Protein AF-G8M350-F1 (afdb_monomer)

Organism: Acetivibrio clariflavus (strain DSM 19732 / NBRC 101661 / EBR45) (NCBI:txid720554)

Foldseek 3Di:
DLQVLLVVLCVQLVVQCVVVVHCPDPSNVVSNVSSVVSVVVVVCPPVNDDDDCVVSVVVSVVSVVVSVVVVVVVVVVVVPPPVPPDPPPPPDPPPDDPPVVLVVLVVVLVVLVVLLVVLLVVVVVVVDDPVVSVVCVVVLHCSRQVDPVSSVCCVPRNVVSVVVVVVVVVVVVVVVVVD

Solvent-accessible surface area (backbone atoms only — not comparable to full-atom values): 10140 Å² total; per-residue (Å²): 106,48,51,59,53,13,52,54,28,39,53,52,10,50,50,38,20,64,78,62,77,35,70,86,35,71,57,16,48,55,24,41,54,50,14,50,51,26,44,54,58,59,68,36,66,92,76,53,73,89,73,71,70,62,63,60,51,54,51,51,54,54,49,51,53,50,53,52,53,52,50,53,50,51,55,49,56,71,71,55,71,72,77,73,90,62,89,64,81,80,66,78,82,73,81,79,71,59,62,69,60,52,51,51,53,51,50,53,45,50,54,56,49,50,58,39,49,56,35,47,52,61,48,54,74,69,72,60,52,72,67,57,54,49,50,40,55,75,69,48,29,52,80,46,44,72,35,70,67,52,31,51,47,38,66,72,49,42,51,55,50,53,66,56,47,53,62,51,52,50,51,54,56,54,57,62,70,78,112

pLDDT: mean 79.24, std 14.29, range [39.0, 92.06]

Structure (mmCIF, N/CA/C/O backbone):
data_AF-G8M350-F1
#
_entry.id   AF-G8M350-F1
#
loop_
_atom_site.group_PDB
_atom_site.id
_atom_site.type_symbol
_atom_site.label_atom_id
_atom_site.label_alt_id
_atom_site.label_comp_id
_atom_site.label_asym_id
_atom_site.label_entity_id
_atom_site.label_seq_id
_atom_site.pdbx_PDB_ins_code
_atom_site.Cartn_x
_atom_site.Cartn_y
_atom_site.Cartn_z
_atom_site.occupancy
_atom_site.B_iso_or_equiv
_atom_site.auth_seq_id
_atom_site.auth_comp_id
_atom_site.auth_asym_id
_atom_site.auth_atom_id
_atom_site.pdbx_PDB_model_num
ATOM 1 N N . MET A 1 1 ? 8.544 -24.366 6.749 1.00 80.00 1 MET A N 1
ATOM 2 C CA . MET A 1 1 ? 8.521 -23.003 7.331 1.00 80.00 1 MET A CA 1
ATOM 3 C C . MET A 1 1 ? 7.284 -22.213 6.933 1.00 80.00 1 MET A C 1
ATOM 5 O O . MET A 1 1 ? 6.565 -21.822 7.838 1.00 80.00 1 MET A O 1
ATOM 9 N N . ALA A 1 2 ? 6.977 -22.045 5.640 1.00 82.94 2 ALA A N 1
ATOM 10 C CA . ALA A 1 2 ? 5.771 -21.333 5.180 1.00 82.94 2 ALA A CA 1
ATOM 11 C C . ALA A 1 2 ? 4.473 -21.790 5.873 1.00 82.94 2 ALA A C 1
ATOM 13 O O . ALA A 1 2 ? 3.773 -20.975 6.461 1.00 82.94 2 ALA A O 1
ATOM 14 N N . LEU A 1 3 ? 4.215 -23.103 5.897 1.00 86.88 3 LEU A N 1
ATOM 15 C CA . LEU A 1 3 ? 3.053 -23.697 6.575 1.00 86.88 3 LEU A CA 1
ATOM 16 C C . LEU A 1 3 ? 3.017 -23.412 8.081 1.00 86.88 3 LEU A C 1
ATOM 18 O O . LEU A 1 3 ? 1.969 -23.068 8.610 1.00 86.88 3 LEU A O 1
ATOM 22 N N . VAL A 1 4 ? 4.161 -23.513 8.763 1.00 88.38 4 VAL A N 1
ATOM 23 C CA . VAL A 1 4 ? 4.263 -23.256 10.210 1.00 88.38 4 VAL A CA 1
ATOM 24 C C . VAL A 1 4 ? 3.940 -21.795 10.514 1.00 88.38 4 VAL A C 1
ATOM 26 O O . VAL A 1 4 ? 3.135 -21.514 11.394 1.00 88.38 4 VAL A O 1
ATOM 29 N N . VAL A 1 5 ? 4.511 -20.864 9.743 1.00 88.00 5 VAL A N 1
ATOM 30 C CA . VAL A 1 5 ? 4.200 -19.435 9.871 1.00 88.00 5 VAL A CA 1
ATOM 31 C C . VAL A 1 5 ? 2.729 -19.178 9.554 1.00 88.00 5 VAL A C 1
ATOM 33 O O . VAL A 1 5 ? 2.059 -18.507 10.331 1.00 88.00 5 VAL A O 1
ATOM 36 N N . GLY A 1 6 ? 2.198 -19.775 8.486 1.00 88.38 6 GLY A N 1
ATOM 37 C CA . GLY A 1 6 ? 0.782 -19.685 8.134 1.00 88.38 6 GLY A CA 1
ATOM 38 C C . GLY A 1 6 ? -0.137 -20.144 9.267 1.00 88.38 6 GLY A C 1
ATOM 39 O O . GLY A 1 6 ? -1.064 -19.421 9.626 1.00 88.38 6 GLY A O 1
ATOM 40 N N . LEU A 1 7 ? 0.148 -21.288 9.894 1.00 90.81 7 LEU A N 1
ATOM 41 C CA . LEU A 1 7 ? -0.609 -21.794 11.043 1.00 90.81 7 LEU A CA 1
ATOM 42 C C . LEU A 1 7 ? -0.523 -20.850 12.250 1.00 90.81 7 LEU A C 1
ATOM 44 O O . LEU A 1 7 ? -1.555 -20.528 12.837 1.00 90.81 7 LEU A O 1
ATOM 48 N N . CYS A 1 8 ? 0.669 -20.343 12.582 1.00 90.25 8 CYS A N 1
ATOM 49 C CA . CYS A 1 8 ? 0.842 -19.359 13.656 1.00 90.25 8 CYS A CA 1
ATOM 50 C C . CYS A 1 8 ? 0.015 -18.087 13.413 1.00 90.25 8 CYS A C 1
ATOM 52 O O . CYS A 1 8 ? -0.655 -17.602 14.325 1.00 90.25 8 CYS A O 1
ATOM 54 N N . LEU A 1 9 ? 0.017 -17.564 12.183 1.00 90.62 9 LEU A N 1
ATOM 55 C CA . LEU A 1 9 ? -0.791 -16.400 11.810 1.00 90.62 9 LEU A CA 1
ATOM 56 C C . LEU A 1 9 ? -2.291 -16.701 11.891 1.00 90.62 9 LEU A C 1
ATOM 58 O O . LEU A 1 9 ? -3.056 -15.877 12.387 1.00 90.62 9 LEU A O 1
ATOM 62 N N . CYS A 1 10 ? -2.715 -17.897 11.484 1.00 91.44 10 CYS A N 1
ATOM 63 C CA . CYS A 1 10 ? -4.104 -18.336 11.616 1.00 91.44 10 CYS A CA 1
ATOM 64 C C . CYS A 1 10 ? -4.557 -18.329 13.083 1.00 91.44 10 CYS A C 1
ATOM 66 O O . CYS A 1 10 ? -5.600 -17.762 13.410 1.00 91.44 10 CYS A O 1
ATOM 68 N N . LEU A 1 11 ? -3.741 -18.887 13.984 1.00 91.50 11 LEU A N 1
ATOM 69 C CA . LEU A 1 11 ? -4.017 -18.892 15.423 1.00 91.50 11 LEU A CA 1
ATOM 70 C C . LEU A 1 11 ? -4.098 -17.470 15.997 1.00 91.50 11 LEU A C 1
ATOM 72 O O . LEU A 1 11 ? -5.023 -17.170 16.751 1.00 91.50 11 LEU A O 1
ATOM 76 N N . LEU A 1 12 ? -3.193 -16.569 15.599 1.00 88.88 12 LEU A N 1
ATOM 77 C CA . LEU A 1 12 ? -3.248 -15.156 15.997 1.00 88.88 12 LEU A CA 1
ATOM 78 C C . LEU A 1 12 ? -4.516 -14.457 15.482 1.00 88.88 12 LEU A C 1
ATOM 80 O O . LEU A 1 12 ? -5.137 -13.687 16.217 1.00 88.88 12 LEU A O 1
ATOM 84 N N . GLY A 1 13 ? -4.946 -14.753 14.254 1.00 88.56 13 GLY A N 1
ATOM 85 C CA . GLY A 1 13 ? -6.185 -14.224 13.682 1.00 88.56 13 GLY A CA 1
ATOM 86 C C . GLY A 1 13 ? -7.434 -14.686 14.438 1.00 88.56 13 GLY A C 1
ATOM 87 O O . GLY A 1 13 ? -8.295 -13.860 14.765 1.00 88.56 13 GLY A O 1
ATOM 88 N N . LEU A 1 14 ? -7.502 -15.977 14.781 1.00 90.06 14 LEU A N 1
ATOM 89 C CA . LEU A 1 14 ? -8.572 -16.559 15.600 1.00 90.06 14 LEU A CA 1
ATOM 90 C C . LEU A 1 14 ? -8.595 -15.957 17.009 1.00 90.06 14 LEU A C 1
ATOM 92 O O . LEU A 1 14 ? -9.659 -15.605 17.514 1.00 90.06 14 LEU A O 1
ATOM 96 N N . LEU A 1 15 ? -7.424 -15.750 17.614 1.00 88.00 15 LEU A N 1
ATOM 97 C CA . LEU A 1 15 ? -7.288 -15.081 18.907 1.00 88.00 15 LEU A CA 1
ATOM 98 C C . LEU A 1 15 ? -7.795 -13.628 18.828 1.00 88.00 15 LEU A C 1
ATOM 100 O O . LEU A 1 15 ? -8.549 -13.179 19.693 1.00 88.00 15 LEU A O 1
ATOM 104 N N . GLY A 1 16 ? -7.480 -12.915 17.744 1.00 85.31 16 GLY A N 1
ATOM 105 C CA . GLY A 1 16 ? -8.007 -11.578 17.463 1.00 85.31 16 GLY A CA 1
ATOM 106 C C . GLY A 1 16 ? -9.531 -11.533 17.300 1.00 85.31 16 GLY A C 1
ATOM 107 O O . GLY A 1 16 ? -10.159 -10.563 17.746 1.00 85.31 16 GLY A O 1
ATOM 108 N N . ALA A 1 17 ? -10.124 -12.577 16.710 1.00 88.19 17 ALA A N 1
ATOM 109 C CA . ALA A 1 17 ? -11.573 -12.718 16.554 1.00 88.19 17 ALA A CA 1
ATOM 110 C C . ALA A 1 17 ? -12.245 -13.017 17.900 1.00 88.19 17 ALA A C 1
ATOM 112 O O . ALA A 1 17 ? -13.264 -12.408 18.231 1.00 88.19 17 ALA A O 1
ATOM 113 N N . TYR A 1 18 ? -11.630 -13.885 18.709 1.00 88.12 18 TYR A N 1
ATOM 114 C CA . TYR A 1 18 ? -12.094 -14.231 20.049 1.00 88.12 18 TYR A CA 1
ATOM 115 C C . TYR A 1 18 ? -12.091 -13.017 20.991 1.00 88.12 18 TYR A C 1
ATOM 117 O O . TYR A 1 18 ? -13.102 -12.730 21.632 1.00 88.12 18 TYR A O 1
ATOM 125 N N . ILE A 1 19 ? -11.003 -12.234 21.018 1.00 84.31 19 ILE A N 1
ATOM 126 C CA . ILE A 1 19 ? -10.893 -11.033 21.869 1.00 84.31 19 ILE A CA 1
ATOM 127 C C . ILE A 1 19 ? -11.950 -9.979 21.513 1.00 84.31 19 ILE A C 1
ATOM 129 O O . ILE A 1 19 ? -12.498 -9.325 22.405 1.00 84.31 19 ILE A O 1
ATOM 133 N N . ASN A 1 20 ? -12.232 -9.792 20.221 1.00 82.19 20 ASN A N 1
ATOM 134 C CA . ASN A 1 20 ? -13.116 -8.726 19.744 1.00 82.19 20 ASN A CA 1
ATOM 135 C C . ASN A 1 20 ? -14.564 -9.160 19.502 1.00 82.19 20 ASN A C 1
ATOM 137 O O . ASN A 1 20 ? -15.402 -8.305 19.213 1.00 82.19 20 ASN A O 1
ATOM 141 N N . LYS A 1 21 ? -14.864 -10.462 19.606 1.00 82.31 21 LYS A N 1
ATOM 142 C CA . LYS A 1 21 ? -16.165 -11.076 19.275 1.00 82.31 21 LYS A CA 1
ATOM 143 C C . LYS A 1 21 ? -16.675 -10.728 17.865 1.00 82.31 21 LYS A C 1
ATOM 145 O O . LYS A 1 21 ? -17.867 -10.824 17.587 1.00 82.31 21 LYS A O 1
ATOM 150 N N . LYS A 1 22 ? -15.782 -10.282 16.980 1.00 79.81 22 LYS A N 1
ATOM 151 C CA . LYS A 1 22 ? -16.073 -9.793 15.629 1.00 79.81 22 LYS A CA 1
ATOM 152 C C . LYS A 1 22 ? -15.030 -10.351 14.675 1.00 79.81 22 LYS A C 1
ATOM 154 O O . LYS A 1 22 ? -13.835 -10.223 14.924 1.00 79.81 22 LYS A O 1
ATOM 159 N N . TRP A 1 23 ? -15.498 -10.917 13.570 1.00 77.00 23 TRP A N 1
ATOM 160 C CA . TRP A 1 23 ? -14.647 -11.527 12.546 1.00 77.00 23 TRP A CA 1
ATOM 161 C C . TRP A 1 23 ? -13.962 -10.489 11.643 1.00 77.00 23 TRP A C 1
ATOM 163 O O . TRP A 1 23 ? -12.885 -10.740 11.120 1.00 77.00 23 TRP A O 1
ATOM 173 N N . TYR A 1 24 ? -14.536 -9.289 11.521 1.00 81.00 24 TYR A N 1
ATOM 174 C CA . TYR A 1 24 ? -14.027 -8.185 10.692 1.00 81.00 24 TYR A CA 1
ATOM 175 C C . TYR A 1 24 ? -13.043 -7.258 11.426 1.00 81.00 24 TYR A C 1
ATOM 177 O O . TYR A 1 24 ? -12.877 -6.088 11.084 1.00 81.00 24 TYR A O 1
ATOM 185 N N . ASN A 1 25 ? -12.406 -7.748 12.484 1.00 84.69 25 ASN A N 1
ATOM 186 C CA . ASN A 1 25 ? -11.393 -6.985 13.193 1.00 84.69 25 ASN A CA 1
ATOM 187 C C . ASN A 1 25 ? -10.110 -6.858 12.336 1.00 84.69 25 ASN A C 1
ATOM 189 O O . ASN A 1 25 ? -9.662 -7.881 11.816 1.00 84.69 25 ASN A O 1
ATOM 193 N N . PRO A 1 26 ? -9.464 -5.673 12.251 1.00 85.25 26 PRO A N 1
ATOM 194 C CA . PRO A 1 26 ? -8.145 -5.503 11.638 1.00 85.25 26 PRO A CA 1
ATOM 195 C C . PRO A 1 26 ? -7.130 -6.612 11.946 1.00 85.25 26 PRO A C 1
ATOM 197 O O . PRO A 1 26 ? -6.456 -7.082 11.036 1.00 85.25 26 PRO A O 1
ATOM 200 N N . MET A 1 27 ? -7.052 -7.082 13.199 1.00 87.25 27 MET A N 1
ATOM 201 C CA . MET A 1 27 ? -6.134 -8.168 13.570 1.00 87.25 27 MET A CA 1
ATOM 2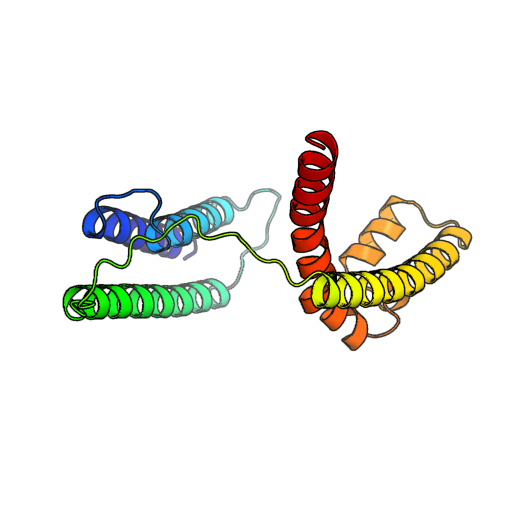02 C C . MET A 1 27 ? -6.479 -9.492 12.881 1.00 87.25 27 MET A C 1
ATOM 204 O O . MET A 1 27 ? -5.598 -10.154 12.339 1.00 87.25 27 MET A O 1
ATOM 208 N N . THR A 1 28 ? -7.760 -9.855 12.869 1.00 89.88 28 THR A N 1
ATOM 209 C CA . THR A 1 28 ? -8.262 -11.082 12.241 1.00 89.88 28 THR A CA 1
ATOM 210 C C . THR A 1 28 ? -8.098 -11.038 10.727 1.00 89.88 28 THR A C 1
ATOM 212 O O . THR A 1 28 ? -7.603 -11.998 10.148 1.00 89.88 28 THR A O 1
ATOM 215 N N . LEU A 1 29 ? -8.450 -9.914 10.095 1.00 89.56 29 LEU A N 1
ATOM 216 C CA . LEU A 1 29 ? -8.342 -9.742 8.646 1.00 89.56 29 LEU A CA 1
ATOM 217 C C . LEU A 1 29 ? -6.885 -9.795 8.183 1.00 89.56 29 LEU A C 1
ATOM 219 O O . LEU A 1 29 ? -6.559 -10.524 7.249 1.00 89.56 29 LEU A O 1
ATOM 223 N N . PHE A 1 30 ? -6.001 -9.068 8.866 1.00 89.81 30 PHE A N 1
ATOM 224 C CA . PHE A 1 30 ? -4.595 -8.998 8.488 1.00 89.81 30 PHE A CA 1
ATOM 225 C C . PHE A 1 30 ? -3.882 -10.346 8.672 1.00 89.81 30 PHE A C 1
ATOM 227 O O . PHE A 1 30 ? -3.195 -10.809 7.761 1.00 89.81 30 PHE A O 1
ATOM 234 N N . CYS A 1 31 ? -4.094 -11.017 9.812 1.00 91.06 31 CYS A N 1
ATOM 235 C CA . CYS A 1 31 ? -3.501 -12.333 10.071 1.00 91.06 31 CYS A CA 1
ATOM 236 C C . CYS A 1 31 ? -4.109 -13.434 9.193 1.00 91.06 31 CYS A C 1
ATOM 238 O O . CYS A 1 31 ? -3.381 -14.303 8.720 1.00 91.06 31 CYS A O 1
ATOM 240 N N . GLY A 1 32 ? -5.420 -13.391 8.938 1.00 90.19 32 GLY A N 1
ATOM 241 C CA . GLY A 1 32 ? -6.105 -14.356 8.079 1.00 90.19 32 GLY A CA 1
ATOM 242 C C . GLY A 1 32 ? -5.636 -14.280 6.627 1.00 90.19 32 GLY A C 1
ATOM 243 O O . GLY A 1 32 ? -5.294 -15.305 6.040 1.00 90.19 32 GLY A O 1
ATOM 244 N N . LEU A 1 33 ? -5.534 -13.067 6.073 1.00 91.25 33 LEU A N 1
ATOM 245 C CA . LEU A 1 33 ? -5.052 -12.848 4.707 1.00 91.25 33 LEU A CA 1
ATOM 246 C C . LEU A 1 33 ? -3.629 -13.387 4.524 1.00 91.25 33 LEU A C 1
ATOM 248 O O . LEU A 1 33 ? -3.359 -14.129 3.583 1.00 91.25 33 LEU A O 1
ATOM 252 N N . TRP A 1 34 ? -2.719 -13.073 5.445 1.00 90.94 34 TRP A N 1
ATOM 253 C CA . TRP A 1 34 ? -1.336 -13.536 5.334 1.00 90.94 34 TRP A CA 1
ATOM 254 C C . TRP A 1 34 ? -1.155 -15.015 5.655 1.00 90.94 34 TRP A C 1
ATOM 256 O O . TRP A 1 34 ? -0.309 -15.664 5.042 1.00 90.94 34 TRP A O 1
ATOM 266 N N . SER A 1 35 ? -1.972 -15.580 6.546 1.00 92.06 35 SER A N 1
ATOM 267 C CA . SER A 1 35 ? -2.019 -17.029 6.732 1.00 92.06 35 SER A CA 1
ATOM 268 C C . SER A 1 35 ? -2.378 -17.737 5.425 1.00 92.06 35 SER A C 1
ATOM 270 O O . SER A 1 35 ? -1.667 -18.652 5.006 1.00 92.06 35 SER A O 1
ATOM 272 N N . PHE A 1 36 ? -3.412 -17.251 4.732 1.00 90.50 36 PHE A N 1
ATOM 273 C CA . PHE A 1 36 ? -3.830 -17.782 3.439 1.00 90.50 36 PHE A CA 1
ATOM 274 C C . PHE A 1 36 ? -2.708 -17.701 2.392 1.00 90.50 36 PHE A C 1
ATOM 276 O O . PHE A 1 36 ? -2.412 -18.699 1.734 1.00 90.50 36 PHE A O 1
ATOM 283 N N . ILE A 1 37 ? -2.003 -16.566 2.304 1.00 89.12 37 ILE A N 1
ATOM 284 C CA . ILE A 1 37 ? -0.838 -16.404 1.415 1.00 89.12 37 ILE A CA 1
ATOM 285 C C . ILE A 1 37 ? 0.271 -17.412 1.751 1.00 89.12 37 ILE A C 1
ATOM 287 O O . ILE A 1 37 ? 0.816 -18.052 0.852 1.00 89.12 37 ILE A O 1
ATOM 291 N N . CYS A 1 38 ? 0.613 -17.589 3.031 1.00 88.12 38 CYS A N 1
ATOM 292 C CA . CYS A 1 38 ? 1.654 -18.532 3.447 1.00 88.12 38 CYS A CA 1
ATOM 293 C C . CYS A 1 38 ? 1.287 -19.993 3.139 1.00 88.12 38 CYS A C 1
ATOM 295 O O . CYS A 1 38 ? 2.161 -20.776 2.759 1.00 88.12 38 CYS A O 1
ATOM 297 N N . VAL A 1 39 ? 0.009 -20.359 3.271 1.00 88.19 39 VAL A N 1
ATOM 298 C CA . VAL A 1 39 ? -0.491 -21.690 2.896 1.00 88.19 39 VAL A CA 1
ATOM 299 C C . VAL A 1 39 ? -0.420 -21.881 1.382 1.00 88.19 39 VAL A C 1
ATOM 301 O O . VAL A 1 39 ? 0.151 -22.873 0.932 1.00 88.19 39 VAL A O 1
ATOM 304 N N . LEU A 1 40 ? -0.889 -20.919 0.584 1.00 86.56 40 LEU A N 1
ATOM 305 C CA . LEU A 1 40 ? -0.781 -20.984 -0.879 1.00 86.56 40 LEU A CA 1
ATOM 306 C C . LEU A 1 40 ? 0.675 -21.078 -1.351 1.00 86.56 40 LEU A C 1
ATOM 308 O O . LEU A 1 40 ? 0.995 -21.878 -2.229 1.00 86.56 40 LEU A O 1
ATOM 312 N N . SER A 1 41 ? 1.575 -20.325 -0.718 1.00 84.69 41 SER A N 1
ATOM 313 C CA . SER A 1 41 ? 3.010 -20.386 -0.999 1.00 84.69 41 SER A CA 1
ATOM 314 C C . SER A 1 41 ? 3.605 -21.767 -0.698 1.00 84.69 41 SER A C 1
ATOM 316 O O . SER A 1 41 ? 4.516 -22.221 -1.393 1.00 84.69 41 SER A O 1
ATOM 318 N N . SER A 1 42 ? 3.061 -22.489 0.288 1.00 83.56 42 SER A N 1
ATOM 319 C CA . SER A 1 42 ? 3.516 -23.845 0.610 1.00 83.56 42 SER A CA 1
ATOM 320 C C . SER A 1 42 ? 3.214 -24.869 -0.487 1.00 83.56 42 S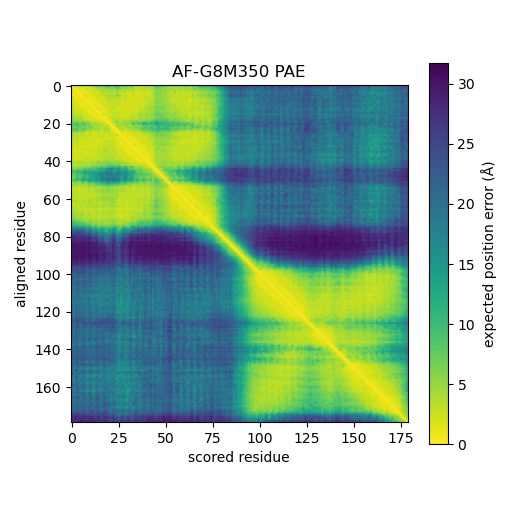ER A C 1
ATOM 322 O O . SER A 1 42 ? 3.994 -25.807 -0.650 1.00 83.56 42 SER A O 1
ATOM 324 N N . PHE A 1 43 ? 2.153 -24.658 -1.276 1.00 84.25 43 PHE A N 1
ATOM 325 C CA . PHE A 1 43 ? 1.789 -25.533 -2.394 1.00 84.25 43 PHE A CA 1
ATOM 326 C C . PHE A 1 43 ? 2.684 -25.360 -3.623 1.00 84.25 43 PHE A C 1
ATOM 328 O O . PHE A 1 43 ? 2.611 -26.183 -4.530 1.00 84.25 43 PHE A O 1
ATOM 335 N N . ARG A 1 44 ? 3.542 -24.325 -3.657 1.00 78.88 44 ARG A N 1
ATOM 336 C CA . ARG A 1 44 ? 4.488 -24.063 -4.760 1.00 78.88 44 ARG A CA 1
ATOM 337 C C . ARG A 1 44 ? 3.823 -24.101 -6.143 1.00 78.88 44 ARG A C 1
ATOM 339 O O . ARG A 1 44 ? 4.388 -24.621 -7.106 1.00 78.88 44 ARG A O 1
ATOM 346 N N . LEU A 1 45 ? 2.609 -23.557 -6.230 1.00 74.56 45 LEU A N 1
ATOM 347 C CA . LEU A 1 45 ? 1.864 -23.457 -7.483 1.00 74.56 45 LEU A CA 1
ATOM 348 C C . LEU A 1 45 ? 2.710 -22.720 -8.536 1.00 74.56 45 LEU A C 1
ATOM 350 O O . LEU A 1 45 ? 3.430 -21.779 -8.207 1.00 74.56 45 LEU A O 1
ATOM 354 N N . TYR A 1 46 ? 2.620 -23.160 -9.793 1.00 70.56 46 TYR A N 1
ATOM 355 C CA . TYR A 1 46 ? 3.336 -22.580 -10.941 1.00 70.56 46 TYR A CA 1
ATOM 356 C C . TYR A 1 46 ? 4.871 -22.695 -10.904 1.00 70.56 46 TYR A C 1
ATOM 358 O O . TYR A 1 46 ? 5.571 -21.851 -11.455 1.00 70.56 46 TYR A O 1
ATOM 366 N N . GLY A 1 47 ? 5.416 -23.742 -10.275 1.00 67.56 47 GLY A N 1
ATOM 367 C CA . GLY A 1 47 ? 6.857 -24.026 -10.336 1.00 67.56 47 GLY A CA 1
ATOM 368 C C . GLY A 1 47 ? 7.719 -23.056 -9.523 1.00 67.56 47 GLY A C 1
ATOM 369 O O . GLY A 1 47 ? 8.906 -22.905 -9.799 1.00 67.56 47 GLY A O 1
ATOM 370 N N . MET A 1 48 ? 7.135 -22.395 -8.517 1.00 68.38 48 MET A N 1
ATOM 371 C CA . MET A 1 48 ? 7.867 -21.480 -7.642 1.00 68.38 48 MET A CA 1
ATOM 372 C C . MET A 1 48 ? 9.051 -22.173 -6.953 1.00 68.38 48 MET A C 1
ATOM 374 O O . MET A 1 48 ? 8.900 -23.207 -6.293 1.00 68.38 48 MET A O 1
ATOM 378 N N . TYR A 1 49 ? 10.229 -21.553 -7.065 1.00 69.88 49 TYR A N 1
ATOM 379 C CA . TYR A 1 49 ? 11.451 -22.004 -6.408 1.00 69.88 49 TYR A CA 1
ATOM 380 C C . TYR A 1 49 ? 11.314 -22.018 -4.884 1.00 69.88 49 TYR A C 1
ATOM 382 O O . TYR A 1 49 ? 10.546 -21.270 -4.273 1.00 69.88 49 TYR A O 1
ATOM 390 N N . THR A 1 50 ? 12.111 -22.870 -4.243 1.00 67.44 50 THR A N 1
ATOM 391 C CA . THR A 1 50 ? 12.211 -22.916 -2.787 1.00 67.44 50 THR A CA 1
ATOM 392 C C . THR A 1 50 ? 12.782 -21.609 -2.252 1.00 67.44 50 THR A C 1
ATOM 394 O O . THR A 1 50 ? 13.986 -21.371 -2.322 1.00 67.44 50 THR A O 1
ATOM 397 N N . PHE A 1 51 ? 11.920 -20.765 -1.691 1.00 67.00 51 PHE A N 1
ATOM 398 C CA . PHE A 1 51 ? 12.351 -19.558 -0.999 1.00 67.00 51 PHE A CA 1
ATOM 399 C C . PHE A 1 51 ? 13.129 -19.903 0.277 1.00 67.00 51 PHE A C 1
ATOM 401 O O . PHE A 1 51 ? 12.757 -20.807 1.028 1.00 67.00 51 PHE A O 1
ATOM 408 N N . SER A 1 52 ? 14.196 -19.140 0.532 1.00 78.44 52 SER A N 1
ATOM 409 C CA . SER A 1 52 ? 14.940 -19.174 1.796 1.00 78.44 52 SER A CA 1
ATOM 410 C C . SER A 1 52 ? 14.007 -18.920 2.986 1.00 78.44 52 SER A C 1
ATOM 412 O O . SER A 1 52 ? 12.975 -18.271 2.853 1.00 78.44 52 SER A O 1
ATOM 414 N N . ASN A 1 53 ? 14.374 -19.379 4.184 1.00 82.06 53 ASN A N 1
ATOM 415 C CA . ASN A 1 53 ? 13.571 -19.175 5.396 1.00 82.06 53 ASN A CA 1
ATOM 416 C C . ASN A 1 53 ? 13.527 -17.706 5.866 1.00 82.06 53 ASN A C 1
ATOM 418 O O . ASN A 1 53 ? 12.684 -17.352 6.689 1.00 82.06 53 ASN A O 1
ATOM 422 N N . ARG A 1 54 ? 14.415 -16.845 5.349 1.00 85.25 54 ARG A N 1
ATOM 423 C CA . ARG A 1 54 ? 14.574 -15.449 5.794 1.00 85.25 54 ARG A CA 1
ATOM 424 C C . ARG A 1 54 ? 13.303 -14.589 5.658 1.00 85.25 54 ARG A C 1
ATOM 426 O O . ARG A 1 54 ? 12.942 -13.962 6.652 1.00 85.25 54 ARG A O 1
ATOM 433 N N . PRO A 1 55 ? 12.579 -14.568 4.521 1.00 85.50 55 PRO A N 1
ATOM 434 C CA . PRO A 1 55 ? 11.379 -13.742 4.372 1.00 85.50 55 PRO A CA 1
ATOM 435 C C . PRO A 1 55 ? 10.276 -14.137 5.358 1.00 85.50 55 PRO A C 1
ATOM 437 O O . PRO A 1 55 ? 9.627 -13.272 5.935 1.00 85.50 55 PRO A O 1
ATOM 440 N N . TYR A 1 56 ? 10.115 -15.435 5.631 1.00 84.88 56 TYR A N 1
ATOM 441 C CA . TYR A 1 56 ? 9.124 -15.932 6.590 1.00 84.88 56 TYR A CA 1
ATOM 442 C C . TYR A 1 56 ? 9.398 -15.468 8.025 1.00 84.88 56 TYR A C 1
ATOM 444 O O . TYR A 1 56 ? 8.459 -15.197 8.769 1.00 84.88 56 TYR A O 1
ATOM 452 N N . ILE A 1 57 ? 10.671 -15.338 8.405 1.00 86.94 57 ILE A N 1
ATOM 453 C CA . ILE A 1 57 ? 11.071 -14.808 9.716 1.00 86.94 57 ILE A CA 1
ATOM 454 C C . ILE A 1 57 ? 10.770 -13.307 9.803 1.00 86.94 57 ILE A C 1
ATOM 456 O O . ILE A 1 57 ? 10.223 -12.853 10.806 1.00 86.94 57 ILE A O 1
ATOM 460 N N . ILE A 1 58 ? 11.066 -12.547 8.742 1.00 89.19 58 ILE A N 1
ATOM 461 C CA . ILE A 1 58 ? 10.767 -11.106 8.669 1.00 89.19 58 ILE A CA 1
ATOM 462 C C . ILE A 1 58 ? 9.258 -10.864 8.790 1.00 89.19 58 ILE A C 1
ATOM 464 O O . ILE A 1 58 ? 8.832 -10.028 9.588 1.00 89.19 58 ILE A O 1
ATOM 468 N N . ILE A 1 59 ? 8.451 -11.639 8.055 1.00 87.69 59 ILE A N 1
ATOM 469 C CA . ILE A 1 59 ? 6.985 -11.602 8.144 1.00 87.69 59 ILE A CA 1
ATOM 470 C C . ILE A 1 59 ? 6.555 -11.851 9.592 1.00 87.69 59 ILE A C 1
ATOM 472 O O . ILE A 1 59 ? 5.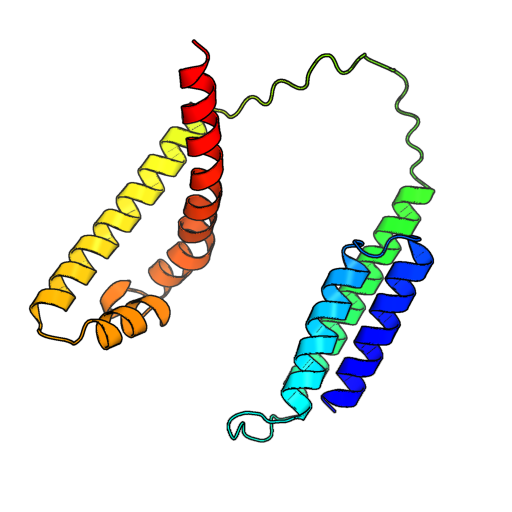816 -11.053 10.163 1.00 87.69 59 ILE A O 1
ATOM 476 N N . LEU A 1 60 ? 7.060 -12.913 10.222 1.00 87.62 60 LEU A N 1
ATOM 477 C CA . LEU A 1 60 ? 6.672 -13.281 11.581 1.00 87.62 60 LEU A CA 1
ATOM 478 C C . LEU A 1 60 ? 7.008 -12.185 12.610 1.00 87.62 60 LEU A C 1
ATOM 480 O O . LEU A 1 60 ? 6.165 -11.870 13.449 1.00 87.62 60 LEU A O 1
ATOM 484 N N . ILE A 1 61 ? 8.177 -11.542 12.511 1.00 90.62 61 ILE A N 1
ATOM 485 C CA . ILE A 1 61 ? 8.549 -10.408 13.378 1.00 90.62 61 ILE A CA 1
ATOM 486 C C . ILE A 1 61 ? 7.587 -9.227 13.187 1.00 90.62 61 ILE A C 1
ATOM 488 O O . ILE A 1 61 ? 7.084 -8.679 14.171 1.00 90.62 61 ILE A O 1
ATOM 492 N N . GLY A 1 62 ? 7.291 -8.855 11.937 1.00 89.81 62 GLY A N 1
ATOM 493 C CA . GLY A 1 62 ? 6.360 -7.764 11.633 1.00 89.81 62 GLY A CA 1
ATOM 494 C C . GLY A 1 62 ? 4.956 -8.026 12.185 1.00 89.81 62 GLY A C 1
ATOM 495 O O . GLY A 1 62 ? 4.334 -7.143 12.777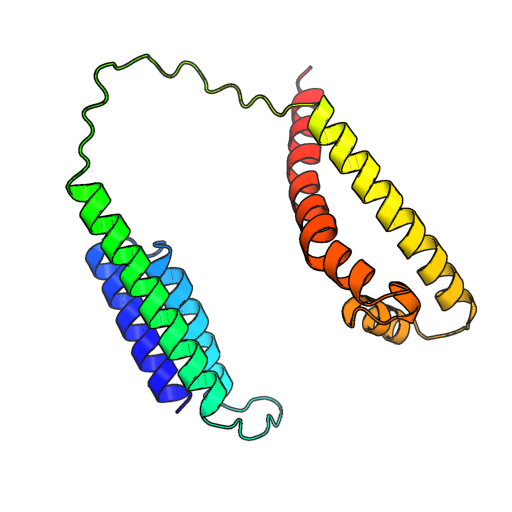 1.00 89.81 62 GLY A O 1
ATOM 496 N N . PHE A 1 63 ? 4.487 -9.269 12.075 1.00 90.12 63 PHE A N 1
ATOM 497 C CA . PHE A 1 63 ? 3.194 -9.691 12.605 1.00 90.12 63 PHE A CA 1
ATOM 498 C C . PHE A 1 63 ? 3.122 -9.656 14.124 1.00 90.12 63 PHE A C 1
ATOM 500 O O . PHE A 1 63 ? 2.127 -9.183 14.674 1.00 90.12 63 PHE A O 1
ATOM 507 N N . ILE A 1 64 ? 4.172 -10.113 14.806 1.00 89.56 64 ILE A N 1
ATOM 508 C CA . ILE A 1 64 ? 4.267 -10.011 16.263 1.00 89.56 64 ILE A CA 1
ATOM 509 C C . ILE A 1 64 ? 4.183 -8.538 16.683 1.00 89.56 64 ILE A C 1
ATOM 511 O O . ILE A 1 64 ? 3.357 -8.198 17.531 1.00 89.56 64 ILE A O 1
ATOM 515 N N . GLY A 1 65 ? 4.952 -7.652 16.040 1.00 91.56 65 GLY A N 1
ATOM 516 C CA . GLY A 1 65 ? 4.919 -6.211 16.309 1.00 91.56 65 GLY A CA 1
ATOM 517 C C . GLY A 1 65 ? 3.530 -5.596 16.107 1.00 91.56 65 GLY A C 1
ATOM 518 O O . GLY A 1 65 ? 3.033 -4.878 16.978 1.00 91.56 65 GLY A O 1
ATOM 519 N N . PHE A 1 66 ? 2.861 -5.936 15.004 1.00 90.81 66 PHE A N 1
ATOM 520 C CA . PHE A 1 66 ? 1.497 -5.489 14.726 1.00 90.81 66 PHE A CA 1
ATOM 521 C C . PHE A 1 66 ? 0.491 -5.989 15.774 1.00 90.81 66 PHE A C 1
ATOM 523 O O . PHE A 1 66 ? -0.303 -5.201 16.288 1.00 90.81 66 PHE A O 1
ATOM 530 N N . CYS A 1 67 ? 0.543 -7.274 16.140 1.00 88.38 67 CYS A N 1
ATOM 531 C CA . CYS A 1 67 ? -0.352 -7.859 17.139 1.00 88.38 67 CYS A CA 1
ATOM 532 C C . CYS A 1 67 ? -0.165 -7.203 18.512 1.00 88.38 67 CYS A C 1
ATOM 534 O O . CYS A 1 67 ? -1.150 -6.837 19.156 1.00 88.38 67 CYS A O 1
ATOM 536 N N . PHE A 1 68 ? 1.083 -6.994 18.942 1.00 89.12 68 PHE A N 1
ATOM 537 C CA . PHE A 1 68 ? 1.382 -6.289 20.189 1.00 89.12 68 PHE A CA 1
ATOM 538 C C . PHE A 1 68 ? 0.879 -4.846 20.165 1.00 89.12 68 PHE A C 1
ATOM 540 O O . PHE A 1 68 ? 0.215 -4.423 21.111 1.00 89.12 68 PHE A O 1
ATOM 547 N N . GLY A 1 69 ? 1.133 -4.102 19.085 1.00 87.81 69 GLY A N 1
ATOM 548 C CA . GLY A 1 69 ? 0.642 -2.731 18.934 1.00 87.81 69 GLY A CA 1
ATOM 549 C C . GLY A 1 69 ? -0.887 -2.652 18.974 1.00 87.81 69 GLY A C 1
ATOM 550 O O . GLY A 1 69 ? -1.458 -1.825 19.690 1.00 87.81 69 GLY A O 1
ATOM 551 N N . TYR A 1 70 ? -1.558 -3.566 18.271 1.00 86.88 70 TYR A N 1
ATOM 552 C CA . TYR A 1 70 ? -3.013 -3.665 18.244 1.00 86.88 70 TYR A CA 1
ATOM 553 C C . TYR A 1 70 ? -3.595 -3.974 19.635 1.00 86.88 70 TYR A C 1
ATOM 555 O O . TYR A 1 70 ? -4.494 -3.270 20.104 1.00 86.88 70 TYR A O 1
ATOM 563 N N . LEU A 1 71 ? -3.051 -4.971 20.343 1.00 86.00 71 LEU A N 1
ATOM 564 C CA . LEU A 1 71 ? -3.486 -5.329 21.698 1.00 86.00 71 LEU A CA 1
ATOM 565 C C . LEU A 1 71 ? -3.210 -4.206 22.708 1.00 86.00 71 LEU A C 1
ATOM 567 O O . LEU A 1 71 ? -4.077 -3.896 23.528 1.00 86.00 71 LEU A O 1
ATOM 571 N N . ALA A 1 72 ? -2.051 -3.547 22.626 1.00 85.44 72 ALA A N 1
ATOM 572 C CA . ALA A 1 72 ? -1.712 -2.408 23.477 1.00 85.44 72 ALA A CA 1
ATOM 573 C C . ALA A 1 72 ? -2.695 -1.241 23.288 1.00 85.44 72 ALA A C 1
ATOM 575 O O . ALA A 1 72 ? -3.135 -0.632 24.269 1.00 85.44 72 ALA A O 1
ATOM 576 N N . CYS A 1 73 ? -3.096 -0.961 22.043 1.00 81.94 73 CYS A N 1
ATOM 577 C CA . CYS A 1 73 ? -4.130 0.025 21.740 1.00 81.94 73 CYS A CA 1
ATOM 578 C C . CYS A 1 73 ? -5.479 -0.375 22.356 1.00 81.94 73 CYS A C 1
ATOM 580 O O . CYS A 1 73 ? -6.146 0.453 22.973 1.00 81.94 73 CYS A O 1
ATOM 582 N N . LEU A 1 74 ? -5.854 -1.653 22.273 1.00 77.44 74 LEU A N 1
ATOM 583 C CA . LEU A 1 74 ? -7.115 -2.177 22.804 1.00 77.44 74 LEU A CA 1
ATOM 584 C C . LEU A 1 74 ? -7.190 -2.082 24.337 1.00 77.44 74 LEU A C 1
ATOM 586 O O . LEU A 1 74 ? -8.212 -1.663 24.885 1.00 77.44 74 LEU A O 1
ATOM 590 N N . ILE A 1 75 ? -6.091 -2.395 25.033 1.00 73.81 75 ILE A N 1
ATOM 591 C CA . ILE A 1 75 ? -5.968 -2.245 26.492 1.00 73.81 75 ILE A CA 1
ATOM 592 C C . ILE A 1 75 ? -6.067 -0.768 26.889 1.00 73.81 75 ILE A C 1
ATOM 594 O O . ILE A 1 75 ? -6.826 -0.426 27.800 1.00 73.81 75 ILE A O 1
ATOM 598 N N . LYS A 1 76 ? -5.351 0.125 26.187 1.00 64.38 76 LYS A N 1
ATOM 599 C CA . LYS A 1 76 ? -5.451 1.574 26.417 1.00 64.38 76 LYS A CA 1
ATOM 600 C C . LYS A 1 76 ? -6.873 2.074 26.169 1.00 64.38 76 LYS A C 1
ATOM 602 O O . LYS A 1 76 ? -7.398 2.799 27.002 1.00 64.38 76 LYS A O 1
ATOM 607 N N . ARG A 1 77 ? -7.550 1.618 25.113 1.00 57.41 77 ARG A N 1
ATOM 608 C CA . ARG A 1 77 ? -8.936 2.002 24.798 1.00 57.41 77 ARG A CA 1
ATOM 609 C C . ARG A 1 77 ? -9.947 1.538 25.856 1.00 57.41 77 ARG A C 1
ATOM 611 O O . ARG A 1 77 ? -10.930 2.233 26.072 1.00 57.41 77 ARG A O 1
ATOM 618 N N . ARG A 1 78 ? -9.702 0.417 26.555 1.00 55.84 78 ARG A N 1
ATOM 619 C CA . ARG A 1 78 ? -10.533 -0.027 27.698 1.00 55.84 78 ARG A CA 1
ATOM 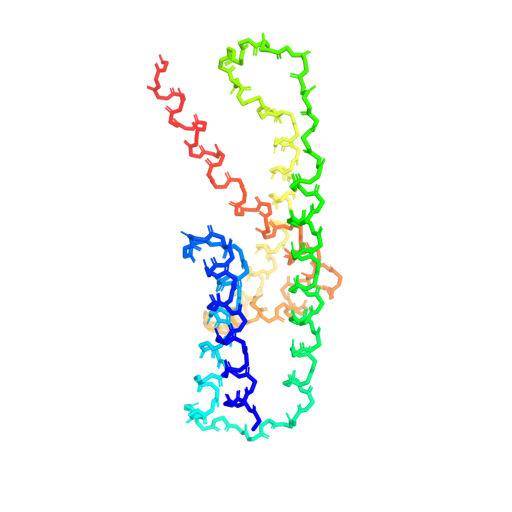620 C C . ARG A 1 78 ? -10.315 0.794 28.977 1.00 55.84 78 ARG A C 1
ATOM 622 O O . ARG A 1 78 ? -11.247 0.908 29.763 1.00 55.84 78 ARG A O 1
ATOM 629 N N . LYS A 1 79 ? -9.119 1.361 29.196 1.00 47.12 79 LYS A N 1
ATOM 630 C CA . LYS A 1 79 ? -8.830 2.250 30.346 1.00 47.12 79 LYS A CA 1
ATOM 631 C C . LYS A 1 79 ? -9.160 3.719 30.068 1.00 47.12 79 LYS A C 1
ATOM 633 O O . LYS A 1 79 ? -9.483 4.463 30.986 1.00 47.12 79 LYS A O 1
ATOM 638 N N . ILE A 1 80 ? -9.124 4.128 28.806 1.00 44.12 80 ILE A N 1
ATOM 639 C CA . ILE A 1 80 ? -9.486 5.467 28.344 1.00 44.12 80 ILE A CA 1
ATOM 640 C C . ILE A 1 80 ? -11.003 5.483 28.103 1.00 44.12 80 ILE A C 1
ATOM 642 O O . ILE A 1 80 ? -11.488 5.632 26.986 1.00 44.12 80 ILE A O 1
ATOM 646 N N . ILE A 1 81 ? -11.780 5.342 29.180 1.00 43.62 81 ILE A N 1
ATOM 647 C CA . ILE A 1 81 ? -13.106 5.960 29.212 1.00 43.62 81 ILE A CA 1
ATOM 648 C C . ILE A 1 81 ? -12.833 7.435 29.494 1.00 43.62 81 ILE A C 1
ATOM 650 O O . ILE A 1 81 ? -12.958 7.903 30.624 1.00 43.62 81 ILE A O 1
ATOM 654 N N . ILE A 1 82 ? -12.415 8.185 28.471 1.00 44.25 82 ILE A N 1
ATOM 655 C CA . ILE A 1 82 ? -12.592 9.633 28.532 1.00 44.25 82 ILE A CA 1
ATOM 656 C C . ILE A 1 82 ? -14.103 9.795 28.480 1.00 44.25 82 ILE A C 1
ATOM 658 O O . ILE A 1 82 ? -14.715 9.673 27.419 1.00 44.25 82 ILE A O 1
ATOM 662 N N . ARG A 1 83 ? -14.724 9.981 29.648 1.00 39.34 83 ARG A N 1
ATOM 663 C CA . ARG A 1 83 ? -16.071 10.533 29.729 1.00 39.34 83 ARG A CA 1
ATOM 664 C C . ARG A 1 83 ? -15.974 11.908 29.086 1.00 39.34 83 ARG A C 1
ATOM 666 O O . ARG A 1 83 ? -15.650 12.881 29.758 1.00 39.34 83 ARG A O 1
ATOM 673 N N . PHE A 1 84 ? -16.187 11.972 27.775 1.00 42.34 84 PHE A N 1
ATOM 674 C CA . PHE A 1 84 ? -16.402 13.226 27.082 1.00 42.34 84 PHE A CA 1
ATOM 675 C C . PHE A 1 84 ? -17.717 13.772 27.633 1.00 42.34 84 PHE A C 1
ATOM 677 O O . PHE A 1 84 ? -18.815 13.370 27.248 1.00 42.34 84 PHE A O 1
ATOM 684 N N . TRP A 1 85 ? -17.581 14.616 28.650 1.00 41.41 85 TRP A N 1
ATOM 685 C CA . TRP A 1 85 ? -18.642 15.424 29.212 1.00 41.41 85 TRP A CA 1
ATOM 686 C C . TRP A 1 85 ? -19.120 16.401 28.142 1.00 41.41 85 TRP A C 1
ATOM 688 O O . TRP A 1 85 ? -18.610 17.507 28.013 1.00 41.41 85 TRP A O 1
ATOM 698 N N . ARG A 1 86 ? -20.068 15.929 27.336 1.00 39.00 86 ARG A N 1
ATOM 699 C CA . ARG A 1 86 ? -21.218 16.621 26.743 1.00 39.00 86 ARG A CA 1
ATOM 700 C C . ARG A 1 86 ? -21.645 15.791 25.542 1.00 39.00 86 ARG A C 1
ATOM 702 O O . ARG A 1 86 ? -20.943 15.745 24.536 1.00 39.00 86 ARG A O 1
ATOM 709 N N . LYS A 1 87 ? -22.851 15.224 25.614 1.00 42.19 87 LYS A N 1
ATOM 710 C CA . LYS A 1 87 ? -23.698 15.129 24.425 1.00 42.19 87 LYS A CA 1
ATOM 711 C C . LYS A 1 87 ? -23.866 16.562 23.910 1.00 42.19 87 LYS A C 1
ATOM 713 O O . LYS A 1 87 ? -24.733 17.288 24.379 1.00 42.19 87 LYS A O 1
ATOM 718 N N . LYS A 1 88 ? -22.976 17.015 23.033 1.00 41.12 88 LYS A N 1
ATOM 719 C CA . LYS A 1 88 ? -23.430 17.881 21.956 1.00 41.12 88 LYS A CA 1
ATOM 720 C C . LYS A 1 88 ? -24.070 16.920 20.978 1.00 41.12 88 LYS A C 1
ATOM 722 O O . LYS A 1 88 ? -23.431 15.941 20.592 1.00 41.12 88 LYS A O 1
ATOM 727 N N . ASP A 1 89 ? -25.336 17.149 20.668 1.00 43.41 89 ASP A N 1
ATOM 728 C CA . ASP A 1 89 ? -25.949 16.548 19.500 1.00 43.41 89 ASP A CA 1
ATOM 729 C C . ASP A 1 89 ? -24.976 16.755 18.342 1.00 43.41 89 ASP A C 1
ATOM 731 O O . ASP A 1 89 ? -24.681 17.889 17.960 1.00 43.41 89 ASP A O 1
ATOM 735 N N . TYR A 1 90 ? -24.405 15.662 17.837 1.00 43.91 90 TYR A N 1
ATOM 736 C CA . TYR A 1 90 ? -23.772 15.675 1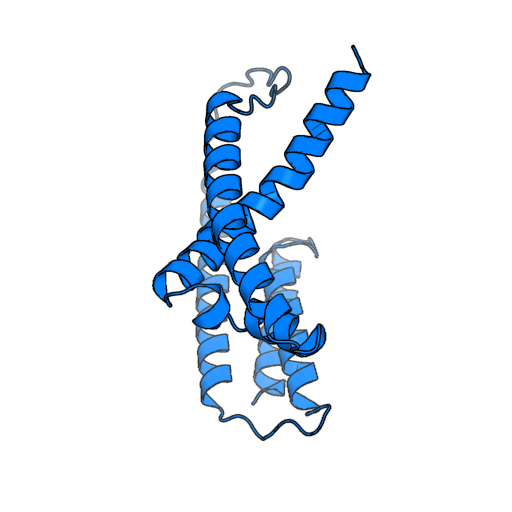6.531 1.00 43.91 90 TYR A CA 1
ATOM 737 C C . TYR A 1 90 ? -24.923 15.830 15.534 1.00 43.91 90 TYR A C 1
ATOM 739 O O . TYR A 1 90 ? -25.379 14.864 14.927 1.00 43.91 90 TYR A O 1
ATOM 747 N N . GLY A 1 91 ? -25.450 17.056 15.431 1.00 42.28 91 GLY A N 1
ATOM 748 C CA . GLY A 1 91 ? -26.137 17.501 14.233 1.00 42.28 91 GLY A CA 1
ATOM 749 C C . GLY A 1 91 ? -25.230 17.138 13.068 1.00 42.28 91 GLY A C 1
ATOM 750 O O . GLY A 1 91 ? -24.020 17.327 13.189 1.00 42.28 91 GLY A O 1
ATOM 751 N N . ARG A 1 92 ? -25.816 16.490 12.053 1.00 42.03 92 ARG A N 1
ATOM 752 C CA . ARG A 1 92 ? -25.192 16.041 10.799 1.00 42.03 92 ARG A CA 1
ATOM 753 C C . ARG A 1 92 ? -23.739 16.503 10.683 1.00 42.03 92 ARG A C 1
ATOM 755 O O . ARG A 1 92 ? -23.501 17.687 10.472 1.00 42.03 92 ARG A O 1
ATOM 762 N N . CYS A 1 93 ? -22.780 15.587 10.830 1.00 39.66 93 CYS A N 1
ATOM 763 C CA . CYS A 1 93 ? -21.411 15.855 10.400 1.00 39.66 93 CYS A CA 1
ATOM 764 C C . CYS A 1 93 ? -21.457 16.094 8.887 1.00 39.66 93 CYS A C 1
ATOM 766 O O . CYS A 1 93 ? -21.337 15.151 8.107 1.00 39.66 93 CYS A O 1
ATOM 768 N N . GLU A 1 94 ? -21.725 17.332 8.483 1.00 46.81 94 GLU A N 1
ATOM 769 C CA . GLU A 1 94 ? -21.571 17.785 7.114 1.00 46.81 94 GLU A CA 1
ATOM 770 C C . GLU A 1 94 ? -20.095 17.593 6.782 1.00 46.81 94 GLU A C 1
ATOM 772 O O . GLU A 1 94 ? -19.199 18.170 7.401 1.00 46.81 94 GLU A O 1
ATOM 777 N N . TYR A 1 95 ? -19.844 16.630 5.903 1.00 54.69 95 TYR A N 1
ATOM 778 C CA . TYR A 1 95 ? -18.511 16.263 5.476 1.00 54.69 95 TYR A CA 1
ATOM 779 C C . TYR A 1 95 ? -18.020 17.365 4.536 1.00 54.69 95 TYR A C 1
ATOM 781 O O . TYR A 1 95 ? -18.282 17.328 3.338 1.00 54.69 95 TYR A O 1
ATOM 789 N N . PHE A 1 96 ? -17.367 18.383 5.094 1.00 57.34 96 PHE A N 1
ATOM 790 C CA . PHE A 1 96 ? -16.755 19.450 4.312 1.00 57.34 96 PHE A CA 1
ATOM 791 C C . PHE A 1 96 ? -15.431 18.944 3.743 1.00 57.34 96 PHE A C 1
ATOM 793 O O . PHE A 1 96 ? -14.416 18.882 4.435 1.00 57.34 96 PHE A O 1
ATOM 800 N N . ILE A 1 97 ? -15.460 18.537 2.476 1.00 64.56 97 ILE A N 1
ATOM 801 C CA . ILE A 1 97 ? -14.242 18.384 1.685 1.00 64.56 97 ILE A CA 1
ATOM 802 C C . ILE A 1 97 ? -13.818 19.791 1.277 1.00 64.56 97 ILE A C 1
ATOM 804 O O . ILE A 1 97 ? -14.589 20.508 0.641 1.00 64.56 97 ILE A O 1
ATOM 808 N N . ASP A 1 98 ? -12.598 20.188 1.630 1.00 76.56 98 ASP A N 1
ATOM 809 C CA . ASP A 1 98 ? -12.042 21.458 1.171 1.00 76.56 98 ASP A CA 1
ATOM 810 C C . ASP A 1 98 ? -11.846 21.417 -0.351 1.00 76.56 98 ASP A C 1
ATOM 812 O O . ASP A 1 98 ? -10.841 20.915 -0.860 1.00 76.56 98 ASP A O 1
ATOM 816 N N . GLU A 1 99 ? -12.803 21.982 -1.088 1.00 76.88 99 GLU A N 1
ATOM 817 C CA . GLU A 1 99 ? -12.810 22.036 -2.557 1.00 76.88 99 GLU A CA 1
ATOM 818 C C . GLU A 1 99 ? -11.513 22.617 -3.128 1.00 76.88 99 GLU A C 1
ATOM 820 O O . GLU A 1 99 ? -10.993 22.137 -4.133 1.00 76.88 99 GLU A O 1
ATOM 825 N N . LYS A 1 100 ? -10.937 23.614 -2.444 1.00 81.44 100 LYS A N 1
ATOM 826 C CA . LYS A 1 100 ? -9.660 24.231 -2.828 1.00 81.44 100 LYS A CA 1
ATOM 827 C C . LYS A 1 100 ? -8.503 23.236 -2.763 1.00 81.44 100 LYS A C 1
ATOM 829 O O . LYS A 1 100 ? -7.689 23.190 -3.681 1.00 81.44 100 LYS A O 1
ATOM 834 N N . LEU A 1 101 ? -8.430 22.438 -1.697 1.00 81.12 101 LEU A N 1
ATOM 835 C CA . LEU A 1 101 ? -7.378 21.438 -1.521 1.00 81.12 101 LEU A CA 1
ATOM 836 C C . LEU A 1 101 ? -7.541 20.311 -2.540 1.00 81.12 101 LEU A C 1
ATOM 838 O O . LEU A 1 101 ? -6.566 19.903 -3.166 1.00 81.12 101 LEU A O 1
ATOM 842 N N . LEU A 1 102 ? -8.779 19.867 -2.764 1.00 83.94 102 LEU A N 1
ATOM 843 C CA . LEU A 1 102 ? -9.081 18.852 -3.764 1.00 83.94 102 LEU A CA 1
ATOM 844 C C . LEU A 1 102 ? -8.706 19.308 -5.178 1.00 83.94 102 LEU A C 1
ATOM 846 O O . LEU A 1 102 ? -8.081 18.552 -5.923 1.00 83.94 102 LEU A O 1
ATOM 850 N N . LEU A 1 103 ? -9.018 20.556 -5.530 1.00 83.88 103 LEU A N 1
ATOM 851 C CA . LEU A 1 103 ? -8.669 21.128 -6.825 1.00 83.88 103 LEU A CA 1
ATOM 852 C C . LEU A 1 103 ? -7.147 21.205 -7.005 1.00 83.88 103 LEU A C 1
ATOM 854 O O . LEU A 1 103 ? -6.643 20.769 -8.037 1.00 83.88 103 LEU A O 1
ATOM 858 N N . ILE A 1 104 ? -6.403 21.643 -5.984 1.00 87.44 104 ILE A N 1
ATOM 859 C CA . ILE A 1 104 ? -4.931 21.654 -6.008 1.00 87.44 104 ILE A CA 1
ATOM 860 C C . ILE A 1 104 ? -4.374 20.235 -6.195 1.00 87.44 104 ILE A C 1
ATOM 862 O O . ILE A 1 104 ? -3.550 20.009 -7.081 1.00 87.44 104 ILE A O 1
ATOM 866 N N . CYS A 1 105 ? -4.842 19.257 -5.414 1.00 84.56 105 CYS A N 1
ATOM 867 C CA . CYS A 1 105 ? -4.395 17.867 -5.530 1.00 84.56 105 CYS A CA 1
ATOM 868 C C . CYS A 1 105 ? -4.728 17.259 -6.903 1.00 84.56 105 CYS A C 1
ATOM 870 O O . CYS A 1 105 ? -3.896 16.564 -7.493 1.00 84.56 105 CYS A O 1
ATOM 872 N N . SER A 1 106 ? -5.912 17.546 -7.446 1.00 85.81 106 SER A N 1
ATOM 873 C CA . SER A 1 106 ? -6.313 17.089 -8.782 1.00 85.81 106 SER A CA 1
ATOM 874 C C . SER A 1 106 ? -5.475 17.731 -9.894 1.00 85.81 106 SER A C 1
ATOM 876 O O . SER A 1 106 ? -5.058 17.041 -10.823 1.00 85.81 106 SER A O 1
ATOM 878 N N . ALA A 1 107 ? -5.134 19.016 -9.776 1.00 89.38 107 ALA A N 1
ATOM 879 C CA . ALA A 1 107 ? -4.278 19.709 -10.734 1.00 89.38 107 ALA A CA 1
ATOM 880 C C . ALA A 1 107 ? -2.853 19.139 -10.730 1.00 89.38 107 ALA A C 1
ATOM 882 O O . ALA A 1 107 ? -2.300 18.842 -11.790 1.00 89.38 107 ALA A O 1
ATOM 883 N N . ILE A 1 108 ? -2.285 18.916 -9.539 1.00 89.50 108 ILE A N 1
ATOM 884 C CA . ILE A 1 108 ? -0.956 18.316 -9.377 1.00 89.50 108 ILE A CA 1
ATOM 885 C C . ILE A 1 108 ? -0.929 16.921 -10.008 1.00 89.50 108 ILE A C 1
ATOM 887 O O . ILE A 1 108 ? -0.093 16.649 -10.868 1.00 89.50 108 ILE A O 1
ATOM 891 N N . THR A 1 109 ? -1.860 16.042 -9.632 1.00 88.56 109 THR A N 1
ATOM 892 C CA . THR A 1 109 ? -1.909 14.672 -10.173 1.00 88.56 109 THR A CA 1
ATOM 893 C C . THR A 1 109 ? -2.100 14.651 -11.687 1.00 88.56 109 THR A C 1
ATOM 895 O O . THR A 1 109 ? -1.411 13.898 -12.374 1.00 88.56 109 THR A O 1
ATOM 898 N N . THR A 1 110 ? -2.954 15.524 -12.225 1.00 89.00 110 THR A N 1
ATOM 899 C CA . THR A 1 110 ? -3.172 15.656 -13.673 1.00 89.00 110 THR A CA 1
ATOM 900 C C . THR A 1 110 ? -1.897 16.076 -14.403 1.00 89.00 110 THR A C 1
ATOM 902 O O . THR A 1 110 ? -1.555 15.482 -15.424 1.00 89.00 110 THR A O 1
ATOM 905 N N . PHE A 1 111 ? -1.150 17.046 -13.869 1.00 91.44 111 PHE A N 1
ATOM 906 C CA . PHE A 1 111 ? 0.123 17.480 -14.449 1.00 91.44 111 PHE A CA 1
ATOM 907 C C . PHE A 1 111 ? 1.135 16.330 -14.535 1.00 91.44 111 PHE A C 1
ATOM 909 O O . PHE A 1 111 ? 1.734 16.094 -15.585 1.00 91.44 111 PHE A O 1
ATOM 916 N N . PHE A 1 112 ? 1.284 15.562 -13.456 1.00 88.69 112 PHE A N 1
ATOM 917 C CA . PHE A 1 112 ? 2.186 14.414 -13.440 1.00 88.69 112 PHE A CA 1
ATOM 918 C C . PHE A 1 112 ? 1.767 13.318 -14.435 1.00 88.69 112 PHE A C 1
ATOM 920 O O . PHE A 1 112 ? 2.618 12.784 -15.150 1.00 88.69 112 PHE A O 1
ATOM 927 N N . TYR A 1 113 ? 0.468 13.021 -14.548 1.00 88.50 113 TYR A N 1
ATOM 928 C CA . TYR A 1 113 ? -0.032 12.070 -15.546 1.00 88.50 113 TYR A CA 1
ATOM 929 C C . TYR A 1 113 ? 0.135 12.561 -16.983 1.00 88.50 113 TYR A C 1
ATOM 931 O O . TYR A 1 113 ? 0.368 11.737 -17.867 1.00 88.50 113 TYR A O 1
ATOM 939 N N . ALA A 1 114 ? 0.078 13.870 -17.236 1.00 90.94 114 ALA A N 1
ATOM 940 C CA . ALA A 1 114 ? 0.350 14.421 -18.560 1.00 90.94 114 ALA A CA 1
ATOM 941 C C . ALA A 1 114 ? 1.798 14.129 -18.992 1.00 90.94 114 ALA A C 1
ATOM 943 O O . ALA A 1 114 ? 2.023 13.673 -20.113 1.00 90.94 114 ALA A O 1
ATOM 944 N N . ILE A 1 115 ? 2.769 14.288 -18.082 1.00 89.88 115 ILE A N 1
ATOM 945 C CA . ILE A 1 115 ? 4.178 13.939 -18.339 1.00 89.88 115 ILE A CA 1
ATOM 946 C C . ILE A 1 115 ? 4.315 12.449 -18.676 1.00 89.88 115 ILE A C 1
ATOM 948 O O . ILE A 1 115 ? 4.966 12.096 -19.661 1.00 89.88 115 ILE A O 1
ATOM 952 N N . ILE A 1 116 ? 3.690 11.575 -17.880 1.00 87.81 116 ILE A N 1
ATOM 953 C CA . ILE A 1 116 ? 3.731 10.123 -18.110 1.00 87.81 116 ILE A CA 1
ATOM 954 C C . ILE A 1 116 ? 3.081 9.778 -19.455 1.00 87.81 116 ILE A C 1
ATOM 956 O O . ILE A 1 116 ? 3.647 9.014 -20.230 1.00 87.81 116 ILE A O 1
ATOM 960 N N . THR A 1 117 ? 1.940 10.389 -19.774 1.00 88.44 117 THR A N 1
ATOM 961 C CA . THR A 1 117 ? 1.214 10.167 -21.032 1.00 88.44 117 THR A CA 1
ATOM 962 C C . THR A 1 117 ? 2.067 10.516 -22.245 1.00 88.44 117 THR A C 1
ATOM 964 O O . THR A 1 117 ? 2.161 9.711 -23.166 1.00 88.44 117 THR A O 1
ATOM 967 N N . VAL A 1 118 ? 2.742 11.669 -22.245 1.00 90.94 118 VAL A N 1
ATOM 968 C CA . VAL A 1 118 ? 3.624 12.067 -23.357 1.00 90.94 118 VAL A CA 1
ATOM 969 C C . VAL A 1 118 ? 4.748 11.048 -23.565 1.00 90.94 118 VAL A C 1
ATOM 971 O O . VAL A 1 118 ? 5.062 10.694 -24.700 1.00 90.94 118 VAL A O 1
ATOM 974 N N . ARG A 1 119 ? 5.325 10.523 -22.480 1.00 87.12 119 ARG A N 1
ATOM 975 C CA . ARG A 1 119 ? 6.379 9.502 -22.562 1.00 87.12 119 ARG A CA 1
ATOM 976 C C . ARG A 1 119 ? 5.851 8.170 -23.066 1.00 87.12 119 ARG A C 1
ATOM 978 O O . ARG A 1 119 ? 6.461 7.582 -23.949 1.00 87.12 119 ARG A O 1
ATOM 985 N N . VAL A 1 120 ? 4.693 7.730 -22.581 1.00 87.38 120 VAL A N 1
ATOM 986 C CA . VAL A 1 120 ? 4.046 6.508 -23.073 1.00 87.38 120 VAL A CA 1
ATOM 987 C C . VAL A 1 120 ? 3.703 6.637 -24.557 1.00 87.38 120 VAL A C 1
ATOM 989 O O . VAL A 1 120 ? 3.977 5.709 -25.308 1.00 87.38 120 VAL A O 1
ATOM 992 N N . LEU A 1 121 ? 3.207 7.789 -25.018 1.00 88.75 121 LEU A N 1
ATOM 993 C CA . LEU A 1 121 ? 2.969 8.043 -26.444 1.00 88.75 121 LEU A CA 1
ATOM 994 C C . LEU A 1 121 ? 4.264 7.983 -27.269 1.00 88.75 121 LEU A C 1
ATOM 996 O O . LEU A 1 121 ? 4.270 7.418 -28.361 1.00 88.75 121 LEU A O 1
ATOM 1000 N N . SER A 1 122 ? 5.373 8.496 -26.730 1.00 87.00 122 SER A N 1
ATOM 1001 C CA . SER A 1 122 ? 6.695 8.363 -27.354 1.00 87.00 122 SER A CA 1
ATOM 1002 C C . SER A 1 122 ? 7.214 6.923 -27.370 1.00 87.00 122 SER A C 1
ATOM 1004 O O . SER A 1 122 ? 8.011 6.583 -28.235 1.00 87.00 122 SER A O 1
ATOM 1006 N N . ILE A 1 123 ? 6.808 6.074 -26.425 1.00 86.81 123 ILE A N 1
ATOM 1007 C CA . ILE A 1 123 ? 7.144 4.644 -26.434 1.00 86.81 123 ILE A CA 1
ATOM 1008 C C . ILE A 1 123 ? 6.240 3.913 -27.432 1.00 86.81 123 ILE A C 1
ATOM 1010 O O . ILE A 1 123 ? 6.709 3.058 -28.176 1.00 86.81 123 ILE A O 1
ATOM 1014 N N . MET A 1 124 ? 4.959 4.275 -27.519 1.00 85.75 124 MET A N 1
ATOM 1015 C CA . MET A 1 124 ? 4.022 3.698 -28.488 1.00 85.75 124 MET A CA 1
ATOM 1016 C C . MET A 1 124 ? 4.467 3.925 -29.936 1.00 85.75 124 MET A C 1
ATOM 1018 O O . MET A 1 124 ? 4.270 3.048 -30.775 1.00 85.75 124 MET A O 1
ATOM 1022 N N . SER A 1 125 ? 5.122 5.051 -30.234 1.00 84.75 125 SER A N 1
ATOM 1023 C CA . SER A 1 125 ? 5.660 5.319 -31.572 1.00 84.75 125 SER A CA 1
ATOM 1024 C C . SER A 1 125 ? 6.870 4.452 -31.950 1.00 84.75 125 SER A C 1
ATOM 1026 O O . SER A 1 125 ? 7.235 4.417 -33.122 1.00 84.75 125 SER A O 1
ATOM 1028 N N . THR A 1 126 ? 7.464 3.704 -31.010 1.00 85.56 126 THR A N 1
ATOM 1029 C CA . THR A 1 126 ? 8.589 2.785 -31.285 1.00 85.56 126 THR A CA 1
ATOM 1030 C C . THR A 1 126 ? 8.160 1.433 -31.865 1.00 85.56 126 THR A C 1
ATOM 1032 O O . THR A 1 126 ? 9.010 0.639 -32.261 1.00 85.56 126 THR A O 1
ATOM 1035 N N . GLY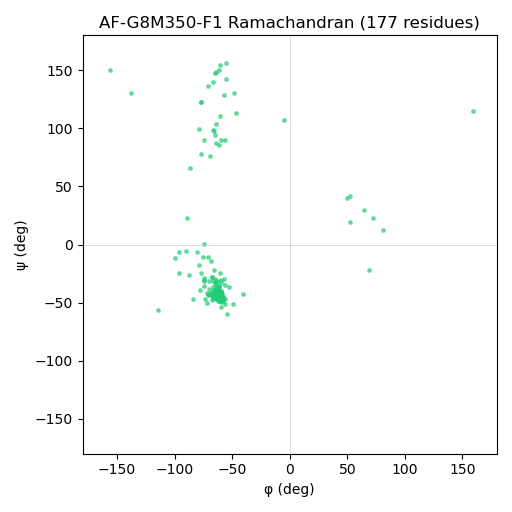 A 1 127 ? 6.851 1.157 -31.939 1.00 85.00 127 GLY A N 1
ATOM 1036 C CA . GLY A 1 127 ? 6.316 -0.098 -32.482 1.00 85.00 127 GLY A CA 1
ATOM 1037 C C . GLY A 1 127 ? 6.328 -1.278 -31.503 1.00 85.00 127 GLY A C 1
ATOM 1038 O O . GLY A 1 127 ? 6.106 -2.415 -31.917 1.00 85.00 127 GLY A O 1
ATOM 1039 N N . LEU A 1 128 ? 6.570 -1.034 -30.210 1.00 87.31 128 LEU A N 1
ATOM 1040 C CA . LEU A 1 128 ? 6.451 -2.057 -29.168 1.00 87.31 128 LEU A CA 1
ATOM 1041 C C . LEU A 1 128 ? 5.008 -2.561 -29.027 1.00 87.31 128 LEU A C 1
ATOM 1043 O O . LEU A 1 128 ? 4.041 -1.818 -29.205 1.00 87.31 128 LEU A O 1
ATOM 1047 N N . SER A 1 129 ? 4.859 -3.836 -28.655 1.00 89.19 129 SER A N 1
ATOM 1048 C CA . SER A 1 129 ? 3.542 -4.408 -28.378 1.00 89.19 129 SER A CA 1
ATOM 1049 C C . SER A 1 129 ? 2.903 -3.744 -27.157 1.00 89.19 129 SER A C 1
ATOM 1051 O O . SER A 1 129 ? 3.576 -3.393 -26.186 1.00 89.19 129 SER A O 1
ATOM 1053 N N . ALA A 1 130 ? 1.572 -3.634 -27.157 1.00 83.62 130 ALA A N 1
ATOM 1054 C CA . ALA A 1 130 ? 0.836 -3.064 -26.028 1.00 83.62 130 ALA A CA 1
ATOM 1055 C C . ALA A 1 130 ? 1.112 -3.803 -24.700 1.00 83.62 130 ALA A C 1
ATOM 1057 O O . ALA A 1 130 ? 1.098 -3.182 -23.639 1.00 83.62 130 ALA A O 1
ATOM 1058 N N . SER A 1 131 ? 1.410 -5.110 -24.749 1.00 86.38 131 SER A N 1
ATOM 1059 C CA . SER A 1 131 ? 1.800 -5.887 -23.566 1.00 86.38 131 SER A CA 1
ATOM 1060 C C . SER A 1 131 ? 3.146 -5.436 -23.001 1.00 86.38 131 SER A C 1
ATOM 1062 O O . SER A 1 131 ? 3.243 -5.223 -21.798 1.00 86.38 131 SER A O 1
ATOM 1064 N N . ALA A 1 132 ? 4.144 -5.209 -23.859 1.00 84.25 132 ALA A N 1
ATOM 1065 C CA . ALA A 1 132 ? 5.460 -4.741 -23.437 1.00 84.25 132 ALA A CA 1
ATOM 1066 C C . ALA A 1 132 ? 5.385 -3.331 -22.837 1.00 84.25 132 ALA A C 1
ATOM 1068 O O . ALA A 1 132 ? 5.982 -3.067 -21.801 1.00 84.25 132 ALA A O 1
ATOM 1069 N N . ILE A 1 133 ? 4.590 -2.436 -23.431 1.00 84.44 133 ILE A N 1
ATOM 1070 C CA . ILE A 1 133 ? 4.385 -1.075 -22.905 1.00 84.44 133 ILE A CA 1
ATOM 1071 C C . ILE A 1 133 ? 3.722 -1.116 -21.526 1.00 84.44 133 ILE A C 1
ATOM 1073 O O . ILE A 1 133 ? 4.102 -0.379 -20.617 1.00 84.44 133 ILE A O 1
ATOM 1077 N N . ARG A 1 134 ? 2.742 -2.006 -21.354 1.00 82.75 134 ARG A N 1
ATOM 1078 C CA . ARG A 1 134 ? 2.073 -2.221 -20.072 1.00 82.75 134 ARG A CA 1
ATOM 1079 C C . ARG A 1 134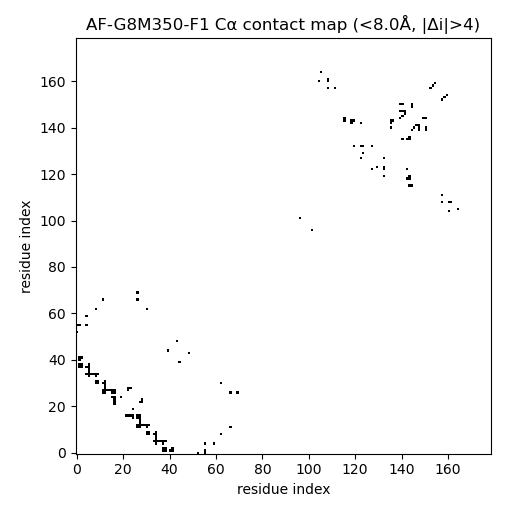 ? 3.055 -2.724 -19.011 1.00 82.75 134 ARG A C 1
ATOM 1081 O O . ARG A 1 134 ? 3.032 -2.218 -17.892 1.00 82.75 134 ARG A O 1
ATOM 1088 N N . ASP A 1 135 ? 3.916 -3.676 -19.353 1.00 86.50 135 ASP A N 1
ATOM 1089 C CA . ASP A 1 135 ? 4.910 -4.211 -18.419 1.00 86.50 135 ASP A CA 1
ATOM 1090 C C . ASP A 1 135 ? 5.935 -3.126 -18.041 1.00 86.50 135 ASP A C 1
ATOM 1092 O O . ASP A 1 135 ? 6.165 -2.890 -16.859 1.00 86.50 135 ASP A O 1
ATOM 1096 N N . LEU A 1 136 ? 6.406 -2.330 -19.009 1.00 85.81 136 LEU A N 1
ATOM 1097 C CA . LEU A 1 136 ? 7.275 -1.168 -18.768 1.00 85.81 136 LEU A CA 1
ATOM 1098 C C . LEU A 1 136 ? 6.643 -0.095 -17.866 1.00 85.81 136 LEU A C 1
ATOM 1100 O O . LEU A 1 136 ? 7.359 0.624 -17.157 1.00 85.81 136 LEU A O 1
ATOM 1104 N N . TYR A 1 137 ? 5.319 0.052 -17.907 1.00 83.19 137 TYR A N 1
ATOM 1105 C CA . TYR A 1 137 ? 4.578 0.951 -17.026 1.00 83.19 137 TYR A CA 1
ATOM 1106 C C . TYR A 1 137 ? 4.497 0.396 -15.595 1.00 83.19 137 TYR A C 1
ATOM 1108 O O . TYR A 1 137 ? 4.780 1.119 -14.643 1.00 83.19 137 TYR A O 1
ATOM 1116 N N . PHE A 1 138 ? 4.162 -0.887 -15.420 1.00 81.06 138 PHE A N 1
ATOM 1117 C CA . PHE A 1 138 ? 4.027 -1.492 -14.086 1.00 81.06 138 PHE A CA 1
ATOM 1118 C C . PHE A 1 138 ? 5.357 -1.775 -13.389 1.00 81.06 138 PHE A C 1
ATOM 1120 O O . PHE A 1 138 ? 5.427 -1.685 -12.166 1.00 81.06 138 PHE A O 1
ATOM 1127 N N . GLU A 1 139 ? 6.416 -2.064 -14.142 1.00 83.12 139 GLU A N 1
ATOM 1128 C CA . GLU A 1 139 ? 7.769 -2.248 -13.605 1.00 83.12 139 GLU A CA 1
ATOM 1129 C C . GLU A 1 139 ? 8.436 -0.926 -13.210 1.00 83.12 139 GLU A C 1
ATOM 1131 O O . GLU A 1 139 ? 9.569 -0.915 -12.735 1.00 83.12 139 GLU A O 1
ATOM 1136 N N . ALA A 1 140 ? 7.729 0.195 -13.386 1.00 75.31 140 ALA A N 1
ATOM 1137 C CA . ALA A 1 140 ? 8.225 1.533 -13.117 1.00 75.31 140 ALA A CA 1
ATOM 1138 C C . ALA A 1 140 ? 9.565 1.814 -13.816 1.00 75.31 140 ALA A C 1
ATOM 1140 O O . ALA A 1 140 ? 10.473 2.416 -13.242 1.00 75.31 140 ALA A O 1
ATOM 1141 N N . SER A 1 141 ? 9.675 1.363 -15.070 1.00 75.25 141 SER A N 1
ATOM 1142 C CA . SER A 1 141 ? 10.908 1.477 -15.846 1.00 75.25 141 SER A CA 1
ATOM 1143 C C . SER A 1 141 ? 11.312 2.939 -16.055 1.00 75.25 141 SER A C 1
ATOM 1145 O O . SER A 1 141 ? 10.464 3.836 -16.177 1.00 75.25 141 SER A O 1
ATOM 1147 N N . ASP A 1 142 ? 12.620 3.179 -16.178 1.00 76.75 142 ASP A N 1
ATOM 1148 C CA . ASP A 1 142 ? 13.157 4.513 -16.462 1.00 76.75 142 ASP A CA 1
ATOM 1149 C C . ASP A 1 142 ? 12.651 5.069 -17.801 1.00 76.75 142 ASP A C 1
ATOM 1151 O O . ASP A 1 142 ? 12.540 6.280 -17.959 1.00 76.75 142 ASP A O 1
ATOM 1155 N N . MET A 1 143 ? 12.254 4.215 -18.749 1.00 74.75 143 MET A N 1
ATOM 1156 C CA . MET A 1 143 ? 11.649 4.664 -20.007 1.00 74.75 143 MET A CA 1
ATOM 1157 C C . MET A 1 143 ? 10.305 5.373 -19.783 1.00 74.75 143 MET A C 1
ATOM 1159 O O . MET A 1 143 ? 10.027 6.392 -20.416 1.00 74.75 143 MET A O 1
ATOM 1163 N N . THR A 1 144 ? 9.492 4.891 -18.842 1.00 78.38 144 THR A N 1
ATOM 1164 C CA . THR A 1 144 ? 8.184 5.484 -18.525 1.00 78.38 144 THR A CA 1
ATOM 1165 C C . THR A 1 144 ? 8.321 6.655 -17.543 1.00 78.38 144 THR A C 1
ATOM 1167 O O . THR A 1 144 ? 7.763 7.735 -17.756 1.00 78.38 144 THR A O 1
ATOM 1170 N N . TYR A 1 145 ? 9.095 6.478 -16.465 1.00 80.06 145 TYR A N 1
ATOM 1171 C CA . TYR A 1 145 ? 9.165 7.433 -15.349 1.00 80.06 145 TYR A CA 1
ATOM 1172 C C . TYR A 1 145 ? 10.378 8.371 -15.403 1.00 80.06 145 TYR A C 1
ATOM 1174 O O . TYR A 1 145 ? 10.397 9.395 -14.716 1.00 80.06 145 TYR A O 1
ATOM 1182 N N . GLY A 1 146 ? 11.363 8.121 -16.266 1.00 79.69 146 GLY A N 1
ATOM 1183 C CA . GLY A 1 146 ? 12.552 8.961 -16.488 1.00 79.69 146 GLY A CA 1
ATOM 1184 C C . GLY A 1 146 ? 13.548 8.992 -15.326 1.00 79.69 146 GLY A C 1
ATOM 1185 O O . GLY A 1 146 ? 14.707 9.330 -15.529 1.00 79.69 146 GLY A O 1
ATOM 1186 N N . SER A 1 147 ? 13.105 8.677 -14.108 1.00 83.94 147 SER A N 1
ATOM 1187 C CA . SER A 1 147 ? 13.956 8.477 -12.942 1.00 83.94 147 SER A CA 1
ATOM 1188 C C . SER A 1 147 ? 13.266 7.592 -11.908 1.00 83.94 147 SER A C 1
ATOM 1190 O O . SER A 1 147 ? 12.047 7.671 -11.709 1.00 83.94 147 SER A O 1
ATOM 1192 N N . ALA A 1 148 ? 14.075 6.849 -11.154 1.00 82.00 148 ALA A N 1
ATOM 1193 C CA . ALA A 1 148 ? 13.620 6.075 -10.005 1.00 82.00 148 ALA A CA 1
ATOM 1194 C C . ALA A 1 148 ? 12.890 6.934 -8.952 1.00 82.00 148 ALA A C 1
ATOM 1196 O O . ALA A 1 148 ? 11.919 6.482 -8.354 1.00 82.00 148 ALA A O 1
ATOM 1197 N N . LEU A 1 149 ? 13.297 8.192 -8.740 1.00 83.00 149 LEU A N 1
ATOM 1198 C CA . LEU A 1 149 ? 12.616 9.087 -7.794 1.00 83.00 149 LEU A CA 1
ATOM 1199 C C . LEU A 1 149 ? 11.190 9.419 -8.241 1.00 83.00 149 LEU A C 1
ATOM 1201 O O . LEU A 1 149 ? 10.262 9.380 -7.436 1.00 83.00 149 LEU A O 1
ATOM 1205 N N . PHE A 1 150 ? 11.003 9.703 -9.528 1.00 83.75 150 PHE A N 1
ATOM 1206 C CA . PHE A 1 150 ? 9.688 9.999 -10.087 1.00 83.75 150 PHE A CA 1
ATOM 1207 C C . PHE A 1 150 ? 8.760 8.776 -10.044 1.00 83.75 150 PHE A C 1
ATOM 1209 O O . PHE A 1 150 ? 7.577 8.912 -9.729 1.00 83.75 150 PHE A O 1
ATOM 1216 N N . ALA A 1 151 ? 9.307 7.576 -10.256 1.00 84.75 151 ALA A N 1
ATOM 1217 C CA . ALA A 1 151 ? 8.594 6.317 -10.046 1.00 84.75 151 ALA A CA 1
ATOM 1218 C C . ALA A 1 151 ? 8.085 6.167 -8.600 1.00 84.75 151 ALA A C 1
ATOM 1220 O O . ALA A 1 151 ? 6.911 5.862 -8.386 1.00 84.75 151 ALA A O 1
ATOM 1221 N N . GLN A 1 152 ? 8.927 6.450 -7.600 1.00 85.88 152 GLN A N 1
ATOM 1222 C CA . GLN A 1 152 ? 8.519 6.382 -6.190 1.00 85.88 152 GLN A CA 1
ATOM 1223 C C . GLN A 1 152 ? 7.464 7.441 -5.839 1.00 85.88 152 GLN A C 1
ATOM 1225 O O . GLN A 1 152 ? 6.478 7.133 -5.169 1.00 85.88 152 GLN A O 1
ATOM 1230 N N . ILE A 1 153 ? 7.614 8.675 -6.333 1.00 85.19 153 ILE A N 1
ATOM 1231 C CA . ILE A 1 153 ? 6.605 9.737 -6.164 1.00 85.19 153 ILE A CA 1
ATOM 1232 C C . ILE A 1 153 ? 5.262 9.293 -6.756 1.00 85.19 153 ILE A C 1
ATOM 1234 O O . ILE A 1 153 ? 4.213 9.472 -6.130 1.00 85.19 153 ILE A O 1
ATOM 1238 N N . SER A 1 154 ? 5.279 8.651 -7.926 1.00 84.50 154 SER A N 1
ATOM 1239 C CA . SER A 1 154 ? 4.061 8.124 -8.533 1.00 84.50 154 SER A CA 1
ATOM 1240 C C . SER A 1 154 ? 3.419 7.013 -7.713 1.00 84.50 154 SER A C 1
ATOM 1242 O O . SER A 1 154 ? 2.198 7.007 -7.559 1.00 84.50 154 SER A O 1
ATOM 1244 N N . ALA A 1 155 ? 4.218 6.100 -7.164 1.00 84.38 155 ALA A N 1
ATOM 1245 C CA . ALA A 1 155 ? 3.717 4.982 -6.377 1.00 84.38 155 ALA A CA 1
ATOM 1246 C C . ALA A 1 155 ? 3.082 5.428 -5.050 1.00 84.38 155 ALA A C 1
ATOM 1248 O O . ALA A 1 155 ? 2.030 4.911 -4.676 1.00 84.38 155 ALA A O 1
ATOM 1249 N N . PHE A 1 156 ? 3.691 6.394 -4.353 1.00 85.00 156 PHE A N 1
ATOM 1250 C CA . PHE A 1 156 ? 3.271 6.786 -3.003 1.00 85.00 156 PHE A CA 1
ATOM 1251 C C . PHE A 1 156 ? 2.334 7.992 -2.941 1.00 85.00 156 PHE A C 1
ATOM 1253 O O . PHE A 1 156 ? 1.594 8.122 -1.968 1.00 85.00 156 PHE A O 1
ATOM 1260 N N . ILE A 1 157 ? 2.356 8.875 -3.941 1.00 84.31 157 ILE A N 1
ATOM 1261 C CA . ILE A 1 157 ? 1.576 10.120 -3.920 1.00 84.31 157 ILE A CA 1
ATOM 1262 C C . ILE A 1 157 ? 0.508 10.092 -5.010 1.00 84.31 157 ILE A C 1
ATOM 1264 O O . ILE A 1 157 ? -0.679 10.212 -4.713 1.00 84.31 157 ILE A O 1
ATOM 1268 N N . ILE A 1 158 ? 0.908 9.885 -6.265 1.00 85.19 158 ILE A N 1
ATOM 1269 C CA . ILE A 1 158 ? 0.008 10.063 -7.414 1.00 85.19 158 ILE A CA 1
ATOM 1270 C C . ILE A 1 158 ? -1.043 8.947 -7.478 1.00 85.19 158 ILE A C 1
ATOM 1272 O O . ILE A 1 158 ? -2.237 9.240 -7.535 1.00 85.19 158 ILE A O 1
ATOM 1276 N N . ASN A 1 159 ? -0.626 7.678 -7.404 1.00 85.94 159 ASN A N 1
ATOM 1277 C CA . ASN A 1 159 ? -1.546 6.542 -7.495 1.00 85.94 159 ASN A CA 1
ATOM 1278 C C . ASN A 1 159 ? -2.586 6.541 -6.352 1.00 85.94 159 ASN A C 1
ATOM 1280 O O . ASN A 1 159 ? -3.779 6.442 -6.646 1.00 85.94 159 ASN A O 1
ATOM 1284 N N . PRO A 1 160 ? -2.213 6.709 -5.064 1.00 86.81 160 PRO A N 1
ATOM 1285 C CA . PRO A 1 160 ? -3.199 6.792 -3.986 1.00 86.81 160 PRO A CA 1
ATOM 1286 C C . PRO A 1 160 ? -4.146 7.987 -4.125 1.00 86.81 160 PRO A C 1
ATOM 1288 O O . PRO A 1 160 ? -5.338 7.842 -3.854 1.00 86.81 160 PRO A O 1
ATOM 1291 N N . MET A 1 161 ? -3.656 9.147 -4.584 1.00 85.06 161 MET A N 1
ATOM 1292 C CA . MET A 1 161 ? -4.520 10.303 -4.847 1.00 85.06 161 MET A CA 1
ATOM 1293 C C . MET A 1 161 ? -5.534 10.018 -5.956 1.00 85.06 161 MET A C 1
ATOM 1295 O O . MET A 1 161 ? -6.695 10.386 -5.807 1.00 85.06 161 MET A O 1
ATOM 1299 N N . MET A 1 162 ? -5.145 9.326 -7.031 1.00 84.88 162 MET A N 1
ATOM 1300 C CA . MET A 1 162 ? -6.079 8.918 -8.085 1.00 84.88 162 MET A CA 1
ATOM 1301 C C . MET A 1 162 ? -7.208 8.050 -7.512 1.00 84.88 162 MET A C 1
ATOM 1303 O O . MET A 1 162 ? -8.384 8.338 -7.736 1.00 84.88 162 MET A O 1
ATOM 1307 N N . PHE A 1 163 ? -6.868 7.032 -6.714 1.00 85.44 163 PHE A N 1
ATOM 1308 C CA . PHE A 1 163 ? -7.866 6.164 -6.083 1.00 85.44 163 PHE A CA 1
ATOM 1309 C C . PHE A 1 163 ? -8.765 6.905 -5.090 1.00 85.44 163 PHE A C 1
ATOM 1311 O O . PHE A 1 163 ? -9.933 6.549 -4.955 1.00 85.44 163 PHE A O 1
ATOM 1318 N N . ALA A 1 164 ? -8.252 7.942 -4.425 1.00 84.62 164 ALA A N 1
ATOM 1319 C CA . ALA A 1 164 ? -9.040 8.793 -3.540 1.00 84.62 164 ALA A CA 1
ATOM 1320 C C . ALA A 1 164 ? -9.969 9.753 -4.307 1.00 84.62 164 ALA A C 1
ATOM 1322 O O . ALA A 1 164 ? -11.090 9.992 -3.864 1.00 84.62 164 ALA A O 1
ATOM 1323 N N . LEU A 1 165 ? -9.547 10.277 -5.463 1.00 84.56 165 LEU A N 1
ATOM 1324 C CA . LEU A 1 165 ? -10.339 11.215 -6.269 1.00 84.56 165 LEU A CA 1
ATOM 1325 C C . LEU A 1 165 ? -11.554 10.556 -6.937 1.00 84.56 165 LEU A C 1
ATOM 1327 O O . LEU A 1 165 ? -12.581 11.210 -7.093 1.00 84.56 165 LEU A O 1
ATOM 1331 N N . ILE A 1 166 ? -11.476 9.269 -7.295 1.00 84.38 166 ILE A N 1
ATOM 1332 C CA . ILE A 1 166 ? -12.587 8.532 -7.927 1.00 84.38 166 ILE A CA 1
ATOM 1333 C C . ILE A 1 166 ? -13.885 8.600 -7.096 1.00 84.38 166 ILE A C 1
ATOM 1335 O O . ILE A 1 166 ? -14.881 9.110 -7.614 1.00 84.38 166 ILE A O 1
ATOM 1339 N N . PRO A 1 167 ? -13.929 8.132 -5.831 1.00 84.56 167 PRO A N 1
ATOM 1340 C CA . PRO A 1 167 ? -15.153 8.182 -5.036 1.00 84.56 167 PRO A CA 1
ATOM 1341 C C . PRO A 1 167 ? -15.597 9.618 -4.746 1.00 84.56 167 PRO A C 1
ATOM 1343 O O . PRO A 1 167 ? -16.797 9.877 -4.708 1.00 84.56 167 PRO A O 1
ATOM 1346 N N . VAL A 1 168 ? -14.663 10.563 -4.593 1.00 83.88 168 VAL A N 1
ATOM 1347 C CA . VAL A 1 168 ? -15.014 11.968 -4.353 1.00 83.88 168 VAL A CA 1
ATOM 1348 C C . VAL A 1 168 ? -15.727 12.570 -5.564 1.00 83.88 168 VAL A C 1
ATOM 1350 O O . VAL A 1 168 ? -16.795 13.156 -5.413 1.00 83.88 168 VAL A O 1
ATOM 1353 N N . ASN A 1 169 ? -15.211 12.348 -6.773 1.00 82.81 169 ASN A N 1
ATOM 1354 C CA . ASN A 1 169 ? -15.853 12.811 -8.003 1.00 82.81 169 ASN A CA 1
ATOM 1355 C C . ASN A 1 169 ? -17.246 12.194 -8.196 1.00 82.81 169 ASN A C 1
ATOM 1357 O O . ASN A 1 169 ? -18.158 12.880 -8.654 1.00 82.81 169 ASN A O 1
ATOM 1361 N N . VAL A 1 170 ? -17.435 10.925 -7.815 1.00 82.94 170 VAL A N 1
ATOM 1362 C CA . VAL A 1 170 ? -18.754 10.271 -7.845 1.00 82.94 170 VAL A CA 1
ATOM 1363 C C . VAL A 1 170 ? -19.727 10.946 -6.878 1.00 82.94 170 VAL A C 1
ATOM 1365 O O . VAL A 1 170 ? -20.860 11.220 -7.265 1.00 82.94 170 VAL A O 1
ATOM 1368 N N . ILE A 1 171 ? -19.296 11.263 -5.653 1.00 82.00 171 ILE A N 1
ATOM 1369 C CA . ILE A 1 171 ? -20.131 11.973 -4.672 1.00 82.00 171 ILE A CA 1
ATOM 1370 C C . ILE A 1 171 ? -20.541 13.347 -5.213 1.00 82.00 171 ILE A C 1
ATOM 1372 O O . ILE A 1 171 ? -21.729 13.659 -5.205 1.00 82.00 171 ILE A O 1
ATOM 1376 N N . TYR A 1 172 ? -19.600 14.126 -5.755 1.00 78.50 172 TYR A N 1
ATOM 1377 C CA . TYR A 1 172 ? -19.905 15.432 -6.351 1.00 78.50 172 TYR A CA 1
ATOM 1378 C C . TYR A 1 172 ? -20.862 15.328 -7.543 1.00 78.50 172 TYR A C 1
ATOM 1380 O O . TYR A 1 172 ? -21.784 16.133 -7.670 1.00 78.50 172 TYR A O 1
ATOM 1388 N N . PHE A 1 173 ? -20.676 14.334 -8.416 1.00 78.94 173 PHE A N 1
ATOM 1389 C CA . PHE A 1 173 ? -21.563 14.123 -9.560 1.00 78.94 173 PHE A CA 1
ATOM 1390 C C . PHE A 1 173 ? -22.987 13.751 -9.125 1.00 78.94 173 PHE A C 1
ATOM 1392 O O . PHE A 1 173 ? -23.955 14.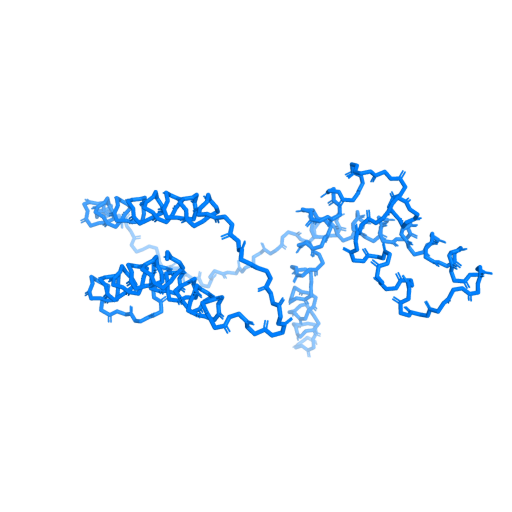243 -9.703 1.00 78.94 173 PHE A O 1
ATOM 1399 N N . LEU A 1 174 ? -23.121 12.907 -8.098 1.00 77.56 174 LEU A N 1
ATOM 1400 C CA . LEU A 1 174 ? -24.417 12.501 -7.557 1.00 77.56 174 LEU A CA 1
ATOM 1401 C C . LEU A 1 174 ? -25.113 13.645 -6.809 1.00 77.56 174 LEU A C 1
ATOM 1403 O O . LEU A 1 174 ? -26.292 13.870 -7.048 1.00 77.56 174 LEU A O 1
ATOM 1407 N N . GLN A 1 175 ? -24.392 14.410 -5.985 1.00 73.62 175 GLN A N 1
ATOM 1408 C CA . GLN A 1 175 ? -24.945 15.574 -5.278 1.00 73.62 175 GLN A CA 1
ATOM 1409 C C . GLN A 1 175 ? -25.424 16.662 -6.244 1.00 73.62 175 GLN A C 1
ATOM 1411 O O . GLN A 1 175 ? -26.495 17.226 -6.053 1.00 73.62 175 GLN A O 1
ATOM 1416 N N . LYS A 1 176 ? -24.680 16.910 -7.328 1.00 57.34 176 LYS A N 1
ATOM 1417 C CA . LYS A 1 176 ? -25.079 17.864 -8.373 1.00 57.34 176 LYS A CA 1
ATOM 1418 C C . LYS A 1 176 ? -26.339 17.433 -9.137 1.00 57.34 176 LYS A C 1
ATOM 1420 O O . LYS A 1 176 ? -26.985 18.273 -9.747 1.00 57.34 176 LYS A O 1
ATOM 1425 N N . LYS A 1 177 ? -26.688 16.142 -9.135 1.00 49.25 177 LYS A N 1
ATOM 1426 C CA . LYS A 1 177 ? -27.908 15.628 -9.779 1.00 49.25 177 LYS A CA 1
ATOM 1427 C C . LYS A 1 177 ? -29.169 15.870 -8.934 1.00 49.25 177 LYS A C 1
ATOM 1429 O O . LYS A 1 177 ? -30.269 15.767 -9.468 1.00 49.25 177 LYS A O 1
ATOM 1434 N N . GLU A 1 178 ? -29.021 16.156 -7.641 1.00 48.09 178 GLU A N 1
ATOM 1435 C CA . GLU A 1 178 ? -30.143 16.399 -6.720 1.00 48.09 178 GLU A CA 1
ATOM 1436 C C . GLU A 1 178 ? -30.569 17.880 -6.635 1.00 48.09 178 GLU A C 1
ATOM 1438 O O . GLU A 1 178 ? -31.580 18.180 -6.003 1.00 48.09 178 GLU A O 1
ATOM 1443 N N . THR A 1 179 ? -29.837 18.788 -7.292 1.00 42.22 179 THR A N 1
ATOM 1444 C CA . THR A 1 179 ? -30.163 20.220 -7.461 1.00 42.22 179 THR A CA 1
ATOM 1445 C C . THR A 1 179 ? -30.580 20.532 -8.886 1.00 42.22 179 THR A C 1
ATOM 1447 O O . THR A 1 179 ? -31.582 21.258 -9.057 1.00 42.22 179 THR A O 1
#

Secondary structure (DSSP, 8-state):
-HHHHHHHHHHHHHHHHHHHT-TT-HHHHHHHHHHHHHHHHHTTGGG-----SHHHHHHHHHHHHHHHHHHHHHHHHHH-------------------HHHHHHHHHHHHHHHHHHHHHHHHHHTTT--HHHHHHHHHTT-HHHHSSHHHHHHIIIIIHHHHHHHHHHHHHHHHHHT--

Radius of gyration: 23.32 Å; Cα contacts (8 Å, |Δi|>4): 96; chains: 1; bounding box: 45×50×63 Å

Sequence (179 aa):
MALVVGLCLCLLGLLGAYINKKWYNPMTLFCGLWSFICVLSSFRLYGMYTFSNRPYIIILIGFIGFCFGYLACLIKRRKIIIRFWRKKDYGRCEYFIDEKLLLICSAITTFFYAIITVRVLSIMSTGLSASAIRDLYFEASDMTYGSALFAQISAFIINPMMFALIPVNVIYFLQKKET

Mean predicted aligned error: 14.64 Å